Protein AF-A0A178EKE3-F1 (afdb_monomer_lite)

Foldseek 3Di:
DDDDDPPPAAKEKDKDFQPDAKDKDKDFFDQFWKKKWKAFNTMIIIIIGDPCQQQLHPPDLDADLPRQSNCQRPQCQQLVNDAPPDRDQRPRDGDHHHDDHHDPLVRAFAPRRLIAMEMEGAADPPDDAKDFLHRHSNVSNVVSSLVSSVCSNVVVVGHDPDSVSHYGGYIHFHHQPDDPDDPPGDPRPCPVVGRVPPGQMKMKIWHCCVPVPRNTKIWIDGPPDIDIDD

pLDDT: mean 82.05, std 14.6, range [21.86, 95.75]

Secondary structure (DSSP, 8-state):
-----------EEEEEESSSS-EEEE----SS-EEEEEE-SSEEEEEEE-HHHHHTSSS-----TT-HHHIIIIIHHHTTPPPPSSPPP-SSS---PPBSPPP-GGGT-STT---EEEEEEEBPTT--S-EET--BTTHHHHHHHHHHHHHHHHHTT-----HHHHBPPPEEE---------TTSPP-TTGGGTTT-SSS-EEEEEETTTTSSS--EEEEEETTEEEEE-

Structure (mmCIF, N/CA/C/O backbone):
data_AF-A0A178EKE3-F1
#
_entry.id   AF-A0A178EKE3-F1
#
loop_
_atom_site.group_PDB
_atom_site.id
_atom_site.type_symbol
_atom_site.label_atom_id
_atom_site.label_alt_id
_atom_site.label_comp_id
_atom_site.label_asym_id
_atom_site.label_entity_id
_atom_site.label_seq_id
_atom_site.pdbx_PDB_ins_code
_atom_site.Cartn_x
_atom_site.Cartn_y
_atom_site.Cartn_z
_atom_site.occupancy
_atom_site.B_iso_or_equiv
_atom_site.auth_seq_id
_atom_site.auth_comp_id
_atom_site.auth_asym_id
_atom_site.auth_atom_id
_atom_site.pdbx_PDB_model_num
ATOM 1 N N . MET A 1 1 ? 4.876 -34.421 0.203 1.00 25.80 1 MET A N 1
ATOM 2 C CA . MET A 1 1 ? 5.895 -33.916 -0.740 1.00 25.80 1 MET A CA 1
ATOM 3 C C . MET A 1 1 ? 5.211 -32.921 -1.658 1.00 25.80 1 MET A C 1
ATOM 5 O O . MET A 1 1 ? 4.394 -33.346 -2.462 1.00 25.80 1 MET A O 1
ATOM 9 N N . MET A 1 2 ? 5.443 -31.619 -1.482 1.00 21.86 2 MET A N 1
ATOM 10 C CA . MET A 1 2 ? 4.950 -30.603 -2.417 1.00 21.86 2 MET A CA 1
ATOM 11 C C . MET A 1 2 ? 6.107 -30.193 -3.321 1.00 21.86 2 MET A C 1
ATOM 13 O O . MET A 1 2 ? 7.055 -29.550 -2.886 1.00 21.86 2 MET A O 1
ATOM 17 N N . THR A 1 3 ? 6.038 -30.650 -4.564 1.00 22.33 3 THR A N 1
ATOM 18 C CA . THR A 1 3 ? 6.897 -30.236 -5.671 1.00 22.33 3 THR A CA 1
ATOM 19 C C . THR A 1 3 ? 6.549 -28.808 -6.086 1.00 22.33 3 THR A C 1
ATOM 21 O O . THR A 1 3 ? 5.374 -28.449 -6.156 1.00 22.33 3 THR A O 1
ATOM 24 N N . GLY A 1 4 ? 7.577 -28.000 -6.341 1.00 31.41 4 GLY A N 1
ATOM 25 C CA . GLY A 1 4 ? 7.464 -26.566 -6.571 1.00 31.41 4 GLY A CA 1
ATOM 26 C C . GLY A 1 4 ? 6.592 -26.145 -7.755 1.00 31.41 4 GLY A C 1
ATOM 27 O O . GLY A 1 4 ? 6.484 -26.808 -8.783 1.00 31.41 4 GLY A O 1
ATOM 28 N N . THR A 1 5 ? 6.025 -24.956 -7.607 1.00 23.75 5 THR A N 1
ATOM 29 C CA . THR A 1 5 ? 5.722 -24.031 -8.698 1.00 23.75 5 THR A CA 1
ATOM 30 C C . THR A 1 5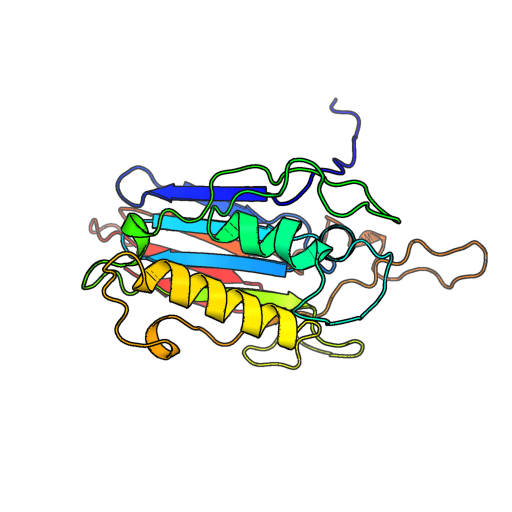 ? 5.955 -22.641 -8.123 1.00 23.75 5 THR A C 1
ATOM 32 O O . THR A 1 5 ? 5.223 -22.210 -7.234 1.00 23.75 5 THR A O 1
ATOM 35 N N . GLN A 1 6 ? 6.999 -21.944 -8.584 1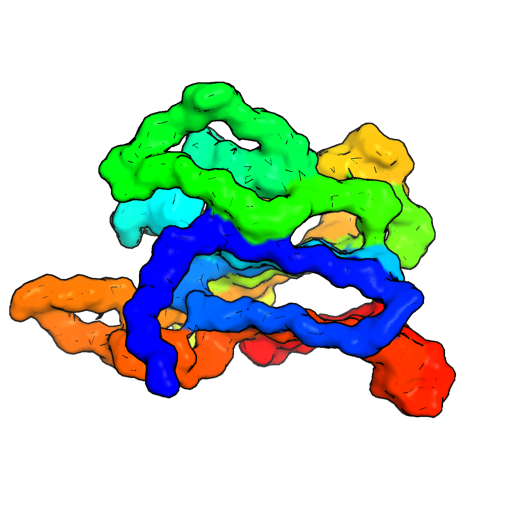.00 32.75 6 GLN A N 1
ATOM 36 C CA . GLN A 1 6 ? 7.097 -20.497 -8.404 1.00 32.75 6 GLN A CA 1
ATOM 37 C C . GLN A 1 6 ? 5.845 -19.895 -9.046 1.00 32.75 6 GLN A C 1
ATOM 39 O O . GLN A 1 6 ? 5.703 -19.843 -10.268 1.00 32.75 6 GLN A O 1
ATOM 44 N N . SER A 1 7 ? 4.866 -19.551 -8.217 1.00 32.84 7 SER A N 1
ATOM 45 C CA . SER A 1 7 ? 3.594 -19.014 -8.667 1.00 32.84 7 SER A CA 1
ATOM 46 C C . SER A 1 7 ? 3.817 -17.591 -9.180 1.00 32.84 7 SER A C 1
ATOM 48 O O . SER A 1 7 ? 3.726 -1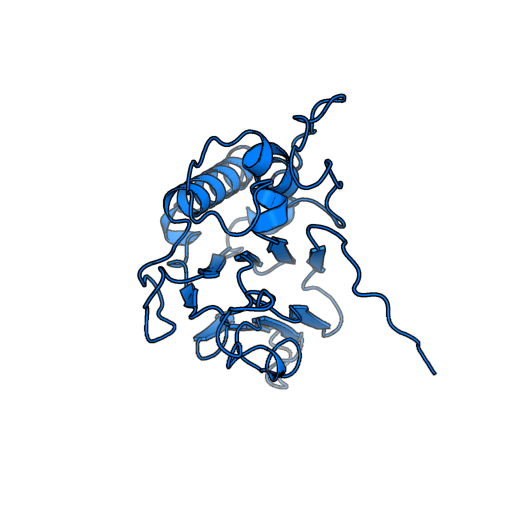6.628 -8.425 1.00 32.84 7 SER A O 1
ATOM 50 N N . MET A 1 8 ? 4.078 -17.464 -10.483 1.00 38.34 8 MET A N 1
ATOM 51 C CA . MET A 1 8 ? 3.889 -16.238 -11.263 1.00 38.34 8 MET A CA 1
ATOM 52 C C . MET A 1 8 ? 2.431 -15.754 -11.143 1.00 38.34 8 MET A C 1
ATOM 54 O O . MET A 1 8 ? 1.641 -16.001 -12.052 1.00 38.34 8 MET A O 1
ATOM 58 N N . LYS A 1 9 ? 1.999 -15.137 -10.033 1.00 40.25 9 LYS A N 1
ATOM 59 C CA . LYS A 1 9 ? 0.586 -14.733 -9.874 1.00 40.25 9 LYS A CA 1
ATOM 60 C C . LYS A 1 9 ? 0.398 -13.435 -9.089 1.00 40.25 9 LYS A C 1
ATOM 62 O O . LYS A 1 9 ? -0.057 -13.445 -7.955 1.00 40.25 9 LYS A O 1
ATOM 67 N N . GLY A 1 10 ? 0.643 -12.328 -9.787 1.00 46.97 10 GLY A N 1
ATOM 68 C CA . GLY A 1 10 ? -0.113 -11.085 -9.627 1.00 46.97 10 GLY A CA 1
ATOM 69 C C . GLY A 1 10 ? 0.024 -10.325 -8.306 1.00 46.97 10 GLY A C 1
ATOM 70 O O . GLY A 1 10 ? 0.854 -10.607 -7.451 1.00 46.97 10 GLY A O 1
ATOM 71 N N . LEU A 1 11 ? -0.813 -9.296 -8.205 1.00 49.69 11 LEU A N 1
ATOM 72 C CA . LEU A 1 11 ? -1.036 -8.497 -7.011 1.00 49.69 11 LEU A CA 1
ATOM 73 C C . LEU A 1 11 ? -1.862 -9.321 -6.017 1.00 49.69 11 LEU A C 1
ATOM 75 O O . LEU A 1 11 ? -2.980 -9.711 -6.351 1.00 49.69 11 LEU A O 1
ATOM 79 N N . SER A 1 12 ? -1.310 -9.593 -4.834 1.00 54.09 12 SER A N 1
ATOM 80 C CA . SER A 1 12 ? -2.040 -10.246 -3.741 1.00 54.09 12 SER A CA 1
ATOM 81 C C . SER A 1 12 ? -2.574 -9.194 -2.788 1.00 54.09 12 SER A C 1
ATOM 83 O O . SER A 1 12 ? -1.806 -8.357 -2.303 1.00 54.09 12 SER A O 1
ATOM 85 N N . VAL A 1 13 ? -3.873 -9.265 -2.510 1.00 55.94 13 VAL A N 1
ATOM 86 C CA . VAL A 1 13 ? -4.560 -8.337 -1.622 1.00 55.94 13 VAL A CA 1
ATOM 87 C C . VAL A 1 13 ? -5.295 -9.071 -0.514 1.00 55.94 13 VAL A C 1
ATOM 89 O O . VAL A 1 13 ? -6.129 -9.940 -0.773 1.00 55.94 13 VAL A O 1
ATOM 92 N N . SER A 1 14 ? -5.027 -8.665 0.722 1.00 57.47 14 SER A N 1
ATOM 93 C CA . SER A 1 14 ? -5.674 -9.199 1.917 1.00 57.47 14 SER A CA 1
ATOM 94 C C . SER A 1 14 ? -6.470 -8.103 2.611 1.00 57.47 14 SER A C 1
ATOM 96 O O . SER A 1 14 ? -5.998 -6.977 2.764 1.00 57.47 14 SER A O 1
ATOM 98 N N . LYS A 1 15 ? -7.680 -8.442 3.060 1.00 56.06 15 LYS A N 1
ATOM 99 C CA . LYS A 1 15 ? -8.543 -7.559 3.844 1.00 56.06 15 LYS A CA 1
ATOM 100 C C . LYS A 1 15 ? -8.953 -8.268 5.127 1.00 56.06 15 LYS A C 1
ATOM 102 O O . LYS A 1 15 ? -9.480 -9.374 5.059 1.00 56.06 15 LYS A O 1
ATOM 107 N N . GLY A 1 16 ? -8.755 -7.614 6.265 1.00 61.12 16 GLY A N 1
ATOM 108 C CA . GLY A 1 16 ? -9.249 -8.070 7.564 1.00 61.12 16 GLY A CA 1
ATOM 109 C C . GLY A 1 16 ? -10.158 -7.012 8.174 1.00 61.12 16 GLY A C 1
ATOM 110 O O . GLY A 1 16 ? -9.806 -5.833 8.160 1.00 61.12 16 GLY A O 1
ATOM 111 N N . GLN A 1 17 ? -11.328 -7.408 8.676 1.00 70.00 17 GLN A N 1
ATOM 112 C CA . GLN A 1 17 ? -12.128 -6.552 9.555 1.00 70.00 17 GLN A CA 1
ATOM 113 C C . GLN A 1 17 ? -11.680 -6.772 11.001 1.00 70.00 17 GLN A C 1
ATOM 115 O O . GLN A 1 17 ? -11.431 -7.901 11.413 1.00 70.00 17 GLN A O 1
ATOM 120 N N . MET A 1 18 ? -11.550 -5.684 11.755 1.00 76.38 18 MET A N 1
ATOM 121 C CA . MET A 1 18 ? -11.022 -5.674 13.122 1.00 76.38 18 MET A CA 1
ATOM 122 C C . MET A 1 18 ? -12.157 -5.722 14.152 1.00 76.38 18 MET A C 1
ATOM 124 O O . MET A 1 18 ? -12.347 -4.808 14.946 1.00 76.38 18 MET A O 1
ATOM 128 N N . ASN A 1 19 ? -12.988 -6.759 14.083 1.00 71.12 19 ASN A N 1
ATOM 129 C CA . ASN A 1 19 ? -14.146 -6.940 14.968 1.00 71.12 19 ASN A CA 1
ATOM 130 C C . ASN A 1 19 ? -14.382 -8.411 15.355 1.00 71.12 19 ASN A C 1
ATOM 132 O O . ASN A 1 19 ? -15.491 -8.775 15.740 1.00 71.12 19 ASN A O 1
ATOM 136 N N . GLY A 1 20 ? -13.349 -9.247 15.241 1.00 74.69 20 GLY A N 1
ATOM 137 C CA . GLY A 1 20 ? -13.402 -10.677 15.530 1.00 74.69 20 GLY A CA 1
ATOM 138 C C . GLY A 1 20 ? -12.058 -11.213 16.017 1.00 74.69 20 GLY A C 1
ATOM 139 O O . GLY A 1 20 ? -11.290 -10.483 16.650 1.00 74.69 20 GLY A O 1
ATOM 140 N N . ASP A 1 21 ? -11.795 -12.480 15.708 1.00 86.44 21 ASP A N 1
ATOM 141 C CA . ASP A 1 21 ? -10.619 -13.217 16.170 1.00 86.44 21 ASP A CA 1
ATOM 142 C C . ASP A 1 21 ? -9.293 -12.561 15.766 1.00 86.44 21 ASP A C 1
ATOM 144 O O . ASP A 1 21 ? -9.190 -11.843 14.765 1.00 86.44 21 ASP A O 1
ATOM 148 N N . ALA A 1 22 ? -8.255 -12.840 16.556 1.00 89.50 22 ALA A N 1
ATOM 149 C CA . ALA A 1 22 ? -6.894 -12.450 16.225 1.00 89.50 22 ALA A CA 1
ATOM 150 C C . ALA A 1 22 ? -6.480 -13.034 14.867 1.00 89.50 22 ALA A C 1
ATOM 152 O O . ALA A 1 22 ? -6.768 -14.191 14.555 1.00 89.50 22 ALA A O 1
ATOM 153 N N . PHE A 1 23 ? -5.759 -12.248 14.071 1.00 90.25 23 PHE A N 1
ATOM 154 C CA . PHE A 1 23 ? -5.221 -12.714 12.797 1.00 90.25 23 PHE A CA 1
ATOM 155 C C . PHE A 1 23 ? -3.891 -12.042 12.470 1.00 90.25 23 PHE A C 1
ATOM 157 O O . PHE A 1 23 ? -3.555 -10.970 12.977 1.00 90.25 23 PHE A O 1
ATOM 164 N N . GLN A 1 24 ? -3.142 -12.678 11.576 1.00 90.19 24 GLN A N 1
ATOM 165 C CA . GLN A 1 24 ? -1.886 -12.163 11.052 1.00 90.19 24 GLN A CA 1
ATOM 166 C C . GLN A 1 24 ? -1.889 -12.244 9.529 1.00 90.19 24 GLN A C 1
ATOM 168 O O . GLN A 1 24 ? -2.398 -13.199 8.943 1.00 90.19 24 GLN A O 1
ATOM 173 N N . ILE A 1 25 ? -1.320 -11.228 8.889 1.00 88.19 25 ILE A N 1
ATOM 174 C CA . ILE A 1 25 ? -1.109 -11.182 7.445 1.00 88.19 25 ILE A CA 1
ATOM 175 C C . ILE A 1 25 ? 0.351 -10.826 7.222 1.00 88.19 25 ILE A C 1
ATOM 177 O O . ILE A 1 25 ? 0.822 -9.803 7.709 1.00 88.19 25 ILE A O 1
ATOM 181 N N . MET A 1 26 ? 1.058 -11.652 6.463 1.00 85.38 26 MET A N 1
ATOM 182 C CA . MET A 1 26 ? 2.471 -11.456 6.179 1.00 85.38 26 MET A CA 1
ATOM 183 C C . MET A 1 26 ? 2.719 -11.471 4.677 1.00 85.38 26 MET A C 1
ATOM 185 O O . MET A 1 26 ? 2.104 -12.243 3.941 1.00 85.38 26 MET A O 1
ATOM 189 N N . THR A 1 27 ? 3.637 -10.629 4.221 1.00 82.94 27 THR A N 1
ATOM 190 C CA . THR A 1 27 ? 4.164 -10.699 2.857 1.00 82.94 27 THR A CA 1
ATOM 191 C C . THR A 1 27 ? 5.387 -11.607 2.834 1.00 82.94 27 THR A C 1
ATOM 193 O O . THR A 1 27 ? 6.347 -11.343 3.556 1.00 82.94 27 THR A O 1
ATOM 196 N N . GLY A 1 28 ? 5.381 -12.639 1.991 1.00 72.56 28 GLY A N 1
ATOM 197 C CA . GLY A 1 28 ? 6.585 -13.416 1.697 1.00 72.56 28 GLY A CA 1
ATOM 198 C C . GLY A 1 28 ? 7.415 -12.765 0.589 1.00 72.56 28 GLY A C 1
ATOM 199 O O . GLY A 1 28 ? 6.840 -12.277 -0.385 1.00 72.56 28 GLY A O 1
ATOM 200 N N . GLY A 1 29 ? 8.742 -12.784 0.740 1.00 71.56 29 GLY A N 1
ATOM 201 C CA . GLY A 1 29 ? 9.712 -12.555 -0.335 1.00 71.56 29 GLY A CA 1
ATOM 202 C C . GLY A 1 29 ? 9.571 -11.231 -1.096 1.00 71.56 29 GLY A C 1
ATOM 203 O O . GLY A 1 29 ? 9.176 -11.229 -2.266 1.00 71.56 29 GLY A O 1
ATOM 204 N N . ILE A 1 30 ? 9.908 -10.101 -0.465 1.00 79.12 30 ILE A N 1
ATOM 205 C CA . ILE A 1 30 ? 9.967 -8.801 -1.148 1.00 79.12 30 ILE A CA 1
ATOM 206 C C . ILE A 1 30 ? 11.390 -8.586 -1.687 1.00 79.12 30 ILE A C 1
ATOM 208 O O . ILE A 1 30 ? 12.307 -8.201 -0.967 1.00 79.12 30 ILE A O 1
ATOM 212 N N . HIS A 1 31 ? 11.563 -8.777 -2.994 1.00 78.75 31 HIS A N 1
ATOM 213 C CA . HIS A 1 31 ? 12.871 -8.693 -3.662 1.00 78.75 31 HIS A CA 1
ATOM 214 C C . HIS A 1 31 ? 12.974 -7.498 -4.625 1.00 78.75 31 HIS A C 1
ATOM 216 O O . HIS A 1 31 ? 13.743 -7.515 -5.570 1.00 78.75 31 HIS A O 1
ATOM 222 N N . GLY A 1 32 ? 12.165 -6.455 -4.449 1.00 81.00 32 GLY A N 1
ATOM 223 C CA . GLY A 1 32 ? 11.976 -5.404 -5.463 1.00 81.00 32 GLY A CA 1
ATOM 224 C C . GLY A 1 32 ? 10.512 -5.024 -5.680 1.00 81.00 32 GLY A C 1
ATOM 225 O O . GLY A 1 32 ? 10.198 -4.258 -6.582 1.00 81.00 32 GLY A O 1
ATOM 226 N N . CYS A 1 33 ? 9.609 -5.586 -4.881 1.00 86.69 33 CYS A N 1
ATOM 227 C CA . CYS A 1 33 ? 8.186 -5.298 -4.902 1.00 86.69 33 CYS A CA 1
ATOM 228 C C . CYS A 1 33 ? 7.830 -4.077 -4.040 1.00 86.69 33 CYS A C 1
ATOM 230 O O . CYS A 1 33 ? 8.534 -3.746 -3.085 1.00 86.69 33 CYS A O 1
ATOM 232 N N . THR A 1 34 ? 6.687 -3.459 -4.306 1.00 90.00 34 THR A N 1
ATOM 233 C CA . THR A 1 34 ? 6.098 -2.452 -3.420 1.00 90.00 34 THR A CA 1
ATOM 234 C C . THR A 1 34 ? 4.981 -3.080 -2.600 1.00 90.00 34 THR A C 1
ATOM 236 O O . THR A 1 34 ? 4.114 -3.768 -3.131 1.00 90.00 34 THR A O 1
ATOM 239 N N . VAL A 1 35 ? 4.967 -2.828 -1.297 1.00 92.44 35 VAL A N 1
ATOM 240 C CA . VAL A 1 35 ? 3.906 -3.246 -0.383 1.00 92.44 35 VAL A CA 1
ATOM 241 C C . VAL A 1 35 ? 3.182 -2.027 0.159 1.00 92.44 35 VAL A C 1
ATOM 243 O O . VAL A 1 35 ? 3.795 -1.016 0.495 1.00 92.44 35 VAL A O 1
ATOM 246 N N . VAL A 1 36 ? 1.861 -2.120 0.242 1.00 94.06 36 VAL A N 1
ATOM 247 C CA . VAL A 1 36 ? 1.000 -1.048 0.735 1.00 94.06 36 VAL A CA 1
ATOM 248 C C . VAL A 1 36 ? 0.076 -1.595 1.805 1.00 94.06 36 VAL A C 1
ATOM 250 O O . VAL A 1 36 ? -0.584 -2.608 1.591 1.00 94.06 36 VAL A O 1
ATOM 253 N N . TRP A 1 37 ? 0.001 -0.892 2.930 1.00 94.62 37 TRP A N 1
ATOM 254 C CA . TRP A 1 37 ? -0.935 -1.167 4.011 1.00 94.62 37 TRP A CA 1
ATOM 255 C C . TRP A 1 37 ? -1.795 0.063 4.269 1.00 94.62 37 TRP A C 1
ATOM 257 O O . TRP A 1 37 ? -1.286 1.125 4.620 1.00 94.62 37 TRP A O 1
ATOM 267 N N . LEU A 1 38 ? -3.107 -0.082 4.120 1.00 95.12 38 LEU A N 1
ATOM 268 C CA . LEU A 1 38 ? -4.094 0.888 4.570 1.00 95.12 38 LEU A CA 1
ATOM 269 C C . LEU A 1 38 ? -4.759 0.332 5.826 1.00 95.12 38 LEU A C 1
ATOM 271 O O . LEU A 1 38 ? -5.427 -0.702 5.779 1.00 95.12 38 LEU A O 1
ATOM 275 N N . VAL A 1 39 ? -4.564 1.012 6.946 1.00 94.56 39 VAL A N 1
ATOM 276 C CA . VAL A 1 39 ? -5.012 0.551 8.260 1.00 94.56 39 VAL A CA 1
ATOM 277 C C . VAL A 1 39 ? -5.928 1.604 8.861 1.00 94.56 39 VAL A C 1
ATOM 279 O O . VAL A 1 39 ? -5.601 2.785 8.833 1.00 94.56 39 VAL A O 1
ATOM 282 N N . SER A 1 40 ? -7.065 1.184 9.401 1.00 93.31 40 SER A N 1
ATOM 283 C CA . SER A 1 40 ? -7.959 1.987 10.240 1.00 93.31 40 SER A CA 1
ATOM 284 C C . SER A 1 40 ? -8.299 1.204 11.507 1.00 93.31 40 SER A C 1
ATOM 286 O O . SER A 1 40 ? -7.972 0.024 11.608 1.00 93.31 40 SER A O 1
ATOM 288 N N . ARG A 1 41 ? -9.057 1.814 12.421 1.00 90.38 41 ARG A N 1
ATOM 289 C CA . ARG A 1 41 ? -9.651 1.108 13.572 1.00 90.38 41 ARG A CA 1
ATOM 290 C C . ARG A 1 41 ? -10.608 -0.033 13.207 1.00 90.38 41 ARG A C 1
ATOM 292 O O . ARG A 1 41 ? -10.958 -0.830 14.067 1.00 90.38 41 ARG A O 1
ATOM 299 N N . ARG A 1 42 ? -11.115 -0.082 11.971 1.00 89.69 42 ARG A N 1
ATOM 300 C CA . ARG A 1 42 ? -12.171 -1.031 11.569 1.00 89.69 42 ARG A CA 1
ATOM 301 C C . ARG A 1 42 ? -11.680 -2.105 10.618 1.00 89.69 42 ARG A C 1
ATOM 303 O O . ARG A 1 42 ? -12.298 -3.167 10.522 1.00 89.69 42 ARG A O 1
ATOM 310 N N . ALA A 1 43 ? -10.616 -1.832 9.873 1.00 92.44 43 ALA A N 1
ATOM 311 C CA . ALA A 1 43 ? -10.127 -2.745 8.858 1.00 92.44 43 ALA A CA 1
ATOM 312 C C . ALA A 1 43 ? -8.668 -2.489 8.485 1.00 92.44 43 ALA A C 1
ATOM 314 O O . ALA A 1 43 ? -8.163 -1.371 8.576 1.00 92.44 43 ALA A O 1
ATOM 315 N N . VAL A 1 44 ? -8.034 -3.530 7.955 1.00 93.69 44 VAL A N 1
ATOM 316 C CA . VAL A 1 44 ? -6.752 -3.471 7.250 1.00 93.69 44 VAL A CA 1
ATOM 317 C C . VAL A 1 44 ? -6.943 -3.917 5.807 1.00 93.69 44 VAL A C 1
ATOM 319 O O . VAL A 1 44 ? -7.703 -4.846 5.533 1.00 93.69 44 VAL A O 1
ATOM 322 N N . TRP A 1 45 ? -6.281 -3.232 4.884 1.00 94.00 45 TRP A N 1
ATOM 323 C CA . TRP A 1 45 ? -6.105 -3.640 3.496 1.00 94.00 45 TRP A CA 1
ATOM 324 C C . TRP A 1 45 ? -4.607 -3.669 3.206 1.00 94.00 45 TRP A C 1
ATOM 326 O O . TRP A 1 45 ? -3.924 -2.668 3.407 1.00 94.00 45 TRP A O 1
ATOM 336 N N . GLY A 1 46 ? -4.097 -4.821 2.792 1.00 92.62 46 GLY A N 1
ATOM 337 C CA . GLY A 1 46 ? -2.695 -5.029 2.447 1.00 92.62 46 GLY A CA 1
ATOM 338 C C . GLY A 1 46 ? -2.566 -5.450 0.996 1.00 92.62 46 GLY A C 1
ATOM 339 O O . GLY A 1 46 ? -3.339 -6.292 0.548 1.00 92.62 46 GLY A O 1
ATOM 340 N N . ALA A 1 47 ? -1.595 -4.897 0.280 1.00 91.06 47 ALA A N 1
ATOM 341 C CA . ALA A 1 47 ? -1.333 -5.191 -1.121 1.00 91.06 47 ALA A CA 1
ATOM 342 C C . ALA A 1 47 ? 0.162 -5.372 -1.382 1.00 91.06 47 ALA A C 1
ATOM 344 O O . ALA A 1 47 ? 0.971 -4.577 -0.911 1.00 91.06 47 ALA A O 1
ATOM 345 N N . HIS A 1 48 ? 0.516 -6.391 -2.165 1.00 89.88 48 HIS A N 1
ATOM 346 C CA . HIS A 1 48 ? 1.887 -6.681 -2.584 1.00 89.88 48 HIS A CA 1
ATOM 347 C C . HIS A 1 48 ? 1.996 -6.595 -4.116 1.00 89.88 48 HIS A C 1
ATOM 349 O O . HIS A 1 48 ? 1.477 -7.451 -4.833 1.00 89.88 48 HIS A O 1
ATOM 355 N N . PHE A 1 49 ? 2.650 -5.546 -4.617 1.00 87.62 49 PHE A N 1
ATOM 356 C CA . PHE A 1 49 ? 2.817 -5.226 -6.034 1.00 87.62 49 PHE A CA 1
ATOM 357 C C . PHE A 1 49 ? 4.187 -5.658 -6.547 1.00 87.62 49 PHE A C 1
ATOM 359 O O . PHE A 1 49 ? 5.217 -5.125 -6.139 1.00 87.62 49 PHE A O 1
ATOM 366 N N . TRP A 1 50 ? 4.206 -6.589 -7.497 1.00 85.69 50 TRP A N 1
ATOM 367 C CA . TRP A 1 50 ? 5.439 -6.944 -8.188 1.00 85.69 50 TRP A CA 1
ATOM 368 C C . TRP A 1 50 ? 5.754 -5.912 -9.272 1.00 85.69 50 TRP A C 1
ATOM 370 O O . TRP A 1 50 ? 4.962 -5.728 -10.197 1.00 85.69 50 TRP A O 1
ATOM 380 N N . GLU A 1 51 ? 6.892 -5.232 -9.174 1.00 84.81 51 GLU A N 1
ATOM 381 C CA . GLU A 1 51 ? 7.195 -4.064 -10.011 1.00 84.81 51 GLU A CA 1
ATOM 382 C C . GLU A 1 51 ? 7.455 -4.423 -11.478 1.00 84.81 51 GLU A C 1
ATOM 384 O O . GLU A 1 51 ? 6.926 -3.770 -12.375 1.00 84.81 51 GLU A O 1
ATOM 389 N N . THR A 1 52 ? 8.157 -5.519 -11.769 1.00 81.12 52 THR A N 1
ATOM 390 C CA . THR A 1 52 ? 8.395 -5.942 -13.165 1.00 81.12 52 THR A CA 1
ATOM 391 C C . THR A 1 52 ? 7.088 -6.273 -13.891 1.00 81.12 52 THR A C 1
ATOM 393 O O . THR A 1 52 ? 6.895 -5.904 -15.054 1.00 81.12 52 THR A O 1
ATOM 396 N N . TYR A 1 53 ? 6.139 -6.897 -13.185 1.00 83.81 53 TYR A N 1
ATOM 397 C CA . TYR A 1 53 ? 4.779 -7.101 -13.667 1.00 83.81 53 TYR A CA 1
ATOM 398 C C . TYR A 1 53 ? 4.025 -5.774 -13.781 1.00 83.81 53 TYR A C 1
ATOM 400 O O . TYR A 1 53 ? 3.466 -5.474 -14.833 1.00 83.81 53 TYR A O 1
ATOM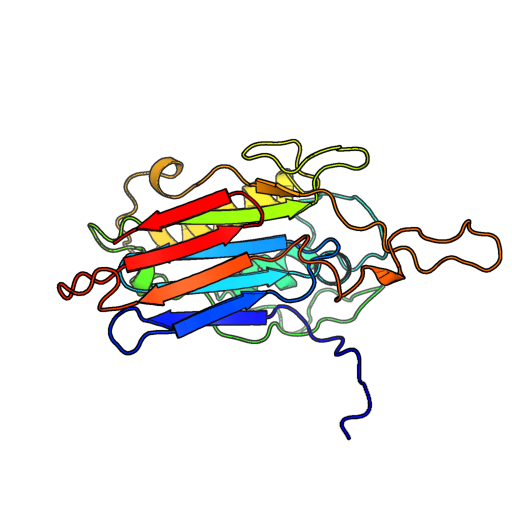 408 N N . SER A 1 54 ? 4.003 -4.961 -12.731 1.00 85.94 54 SER A N 1
ATOM 409 C CA . SER A 1 54 ? 3.199 -3.734 -12.678 1.00 85.94 54 SER A CA 1
ATOM 410 C C . SER A 1 54 ? 3.625 -2.717 -13.741 1.00 85.94 54 SER A C 1
ATOM 412 O O . SER A 1 54 ? 2.780 -2.028 -14.314 1.00 85.94 54 SER A O 1
ATOM 414 N N . ASN A 1 55 ? 4.910 -2.716 -14.093 1.00 83.44 55 ASN A N 1
ATOM 415 C CA . ASN A 1 55 ? 5.502 -1.831 -15.095 1.00 83.44 55 ASN A CA 1
ATOM 416 C C . ASN A 1 55 ? 5.612 -2.472 -16.478 1.00 83.44 55 ASN A C 1
ATOM 418 O O . ASN A 1 55 ? 5.847 -1.768 -17.460 1.00 83.44 55 ASN A O 1
ATOM 422 N N . ASN A 1 56 ? 5.393 -3.788 -16.569 1.00 84.00 56 ASN A N 1
ATOM 423 C CA . ASN A 1 56 ? 5.524 -4.574 -17.791 1.00 84.00 56 ASN A CA 1
ATOM 424 C C . ASN A 1 56 ? 6.915 -4.416 -18.445 1.00 84.00 56 ASN A C 1
ATOM 426 O O . ASN A 1 56 ? 7.042 -4.252 -19.661 1.00 84.00 56 ASN A O 1
ATOM 430 N N . LYS A 1 57 ? 7.966 -4.442 -17.619 1.00 79.25 57 LYS A N 1
ATOM 431 C CA . LYS A 1 57 ? 9.363 -4.327 -18.051 1.00 79.25 57 LYS A CA 1
ATOM 432 C C . LYS A 1 57 ? 10.268 -5.212 -17.186 1.00 79.25 57 LYS A C 1
ATOM 434 O O . LYS A 1 57 ? 10.088 -5.225 -15.967 1.00 79.25 57 LYS A O 1
ATOM 439 N N . PRO A 1 58 ? 11.247 -5.918 -17.776 1.00 69.75 58 PRO A N 1
ATOM 440 C CA . PRO A 1 58 ? 12.283 -6.589 -17.004 1.00 69.75 58 PRO A CA 1
ATOM 441 C C . PRO A 1 58 ? 13.293 -5.555 -16.497 1.00 69.75 58 PRO A C 1
ATOM 443 O O . PRO A 1 58 ? 13.871 -4.838 -17.305 1.00 69.75 58 PRO A O 1
ATOM 446 N N . ASN A 1 59 ? 13.515 -5.483 -15.183 1.00 62.03 59 ASN A N 1
ATOM 447 C CA . ASN A 1 59 ? 14.653 -4.786 -14.561 1.00 62.03 59 ASN A CA 1
ATOM 448 C C . ASN A 1 59 ? 14.890 -3.326 -15.011 1.00 62.03 59 ASN A C 1
ATOM 450 O O . ASN A 1 59 ? 16.027 -2.860 -14.990 1.00 62.03 59 ASN A O 1
ATOM 454 N N . VAL A 1 60 ? 13.844 -2.599 -15.431 1.00 62.44 60 VAL A N 1
ATOM 455 C CA . VAL A 1 60 ? 13.963 -1.175 -15.775 1.00 62.44 60 VAL A CA 1
ATOM 456 C C . VAL A 1 60 ? 13.456 -0.328 -14.618 1.00 62.44 60 VAL A C 1
ATOM 458 O O . VAL A 1 60 ? 12.265 -0.321 -14.307 1.00 62.44 60 VAL A O 1
ATOM 461 N N . ASP A 1 61 ? 14.390 0.421 -14.053 1.00 64.94 61 ASP A N 1
ATOM 462 C CA . ASP A 1 61 ? 14.246 1.447 -13.022 1.00 64.94 61 ASP A CA 1
ATOM 463 C C . ASP A 1 61 ? 13.635 2.742 -13.631 1.00 64.94 61 ASP A C 1
ATOM 465 O O . ASP A 1 61 ? 14.179 3.841 -13.545 1.00 64.94 61 ASP A O 1
ATOM 469 N N . ASP A 1 62 ? 12.514 2.612 -14.362 1.00 69.31 62 ASP A N 1
ATOM 470 C CA . ASP A 1 62 ? 11.722 3.763 -14.813 1.00 69.31 62 ASP A CA 1
ATOM 471 C C . ASP A 1 62 ? 10.594 4.068 -13.825 1.00 69.31 62 ASP A C 1
ATOM 473 O O . ASP A 1 62 ? 9.967 3.162 -13.285 1.00 69.31 62 ASP A O 1
ATOM 477 N N . ASP A 1 63 ? 10.302 5.352 -13.600 1.00 76.38 63 ASP A N 1
ATOM 478 C CA . ASP A 1 63 ? 9.240 5.802 -12.686 1.00 76.38 63 ASP A CA 1
ATOM 479 C C . ASP A 1 63 ? 8.200 6.746 -13.348 1.00 76.38 63 ASP A C 1
ATOM 481 O O . ASP A 1 63 ? 7.855 7.805 -12.809 1.00 76.38 63 ASP A O 1
ATOM 485 N N . PRO A 1 64 ? 7.667 6.445 -14.555 1.00 84.88 64 PRO A N 1
ATOM 486 C CA . PRO A 1 64 ? 6.505 7.161 -15.066 1.00 84.88 64 PRO A CA 1
ATOM 487 C C . PRO A 1 64 ? 5.259 6.819 -14.237 1.00 84.88 64 PRO A C 1
ATOM 489 O O . PRO A 1 64 ? 4.708 5.717 -14.326 1.00 84.88 64 PRO A O 1
ATOM 492 N N . ALA A 1 65 ? 4.765 7.804 -13.483 1.00 83.69 65 ALA A N 1
ATOM 493 C CA . ALA A 1 65 ? 3.514 7.710 -12.722 1.00 83.69 65 ALA A CA 1
ATOM 494 C C . ALA A 1 65 ? 2.275 7.458 -13.603 1.00 83.69 65 ALA A C 1
ATOM 496 O O . ALA A 1 65 ? 1.289 6.886 -13.147 1.00 83.69 65 ALA A O 1
ATOM 497 N N . ASN A 1 66 ? 2.326 7.871 -14.871 1.00 84.56 66 ASN A N 1
ATOM 498 C CA . ASN A 1 66 ? 1.228 7.775 -15.833 1.00 84.56 66 ASN A CA 1
ATOM 499 C C . ASN A 1 66 ? 1.338 6.566 -16.780 1.00 84.56 66 ASN A C 1
ATOM 501 O O . ASN A 1 66 ? 0.635 6.527 -17.791 1.00 84.56 66 ASN A O 1
ATOM 505 N N . SER A 1 67 ? 2.202 5.587 -16.483 1.00 90.06 67 SER A N 1
ATOM 506 C CA . SER A 1 67 ? 2.279 4.355 -17.274 1.00 90.06 67 SER A CA 1
ATOM 507 C C . SER A 1 67 ? 0.910 3.657 -17.301 1.00 90.06 67 SER A C 1
ATOM 509 O O . SER A 1 67 ? 0.374 3.333 -16.238 1.00 90.06 67 SER A O 1
ATOM 511 N N . PRO A 1 68 ? 0.330 3.373 -18.482 1.00 90.81 68 PRO A N 1
ATOM 512 C CA . PRO A 1 68 ? -0.968 2.706 -18.567 1.00 90.81 68 PRO A CA 1
ATOM 513 C C . PRO A 1 68 ? -0.946 1.303 -17.943 1.00 90.81 68 PRO A C 1
ATOM 515 O O . PRO A 1 68 ? -1.968 0.863 -17.418 1.00 90.81 68 PRO A O 1
ATOM 518 N N . TYR A 1 69 ? 0.207 0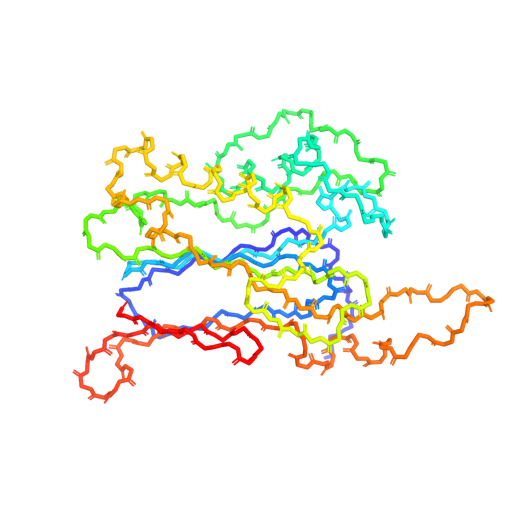.623 -17.946 1.00 90.38 69 TYR A N 1
ATOM 519 C CA . TYR A 1 69 ? 0.387 -0.661 -17.262 1.00 90.38 69 TYR A CA 1
ATOM 520 C C . TYR A 1 69 ? 0.233 -0.502 -15.750 1.00 90.38 69 TYR A C 1
ATOM 522 O O . TYR A 1 69 ? -0.615 -1.164 -15.153 1.00 90.38 69 TYR A O 1
ATOM 530 N N . TRP A 1 70 ? 0.984 0.434 -15.164 1.00 90.38 70 TRP A N 1
ATOM 531 C CA . TRP A 1 70 ? 0.958 0.718 -13.731 1.00 90.38 70 TRP A CA 1
ATOM 532 C C . TRP A 1 70 ? -0.443 1.127 -13.272 1.00 90.38 70 TRP A C 1
ATOM 534 O O . TRP A 1 70 ? -0.989 0.567 -12.321 1.00 90.38 70 TRP A O 1
ATOM 544 N N . LEU A 1 71 ? -1.077 2.048 -14.003 1.00 93.19 71 LEU A N 1
ATOM 545 C CA . LEU A 1 71 ? -2.422 2.519 -13.684 1.00 93.19 71 LEU A CA 1
ATOM 546 C C . LEU A 1 71 ? -3.439 1.371 -13.659 1.00 93.19 71 LEU A C 1
ATOM 548 O O . LEU A 1 71 ? -4.188 1.245 -12.695 1.00 93.19 71 LEU A O 1
ATOM 552 N N . GLN A 1 72 ? -3.454 0.517 -14.686 1.00 91.50 72 GLN A N 1
ATOM 553 C CA . GLN A 1 72 ? -4.428 -0.576 -14.794 1.00 91.50 72 GLN A CA 1
ATOM 554 C C . GLN A 1 72 ? -4.163 -1.723 -13.814 1.00 91.50 72 GLN A C 1
ATOM 556 O O . GLN A 1 72 ? -5.107 -2.367 -13.356 1.00 91.50 72 GLN A O 1
ATOM 561 N N . ARG A 1 73 ? -2.892 -2.012 -13.519 1.00 89.81 73 ARG A N 1
ATOM 562 C CA . ARG A 1 73 ? -2.488 -3.156 -12.687 1.00 89.81 73 ARG A CA 1
ATOM 563 C C . ARG A 1 73 ? -2.504 -2.822 -11.196 1.00 89.81 73 ARG A C 1
ATOM 565 O O . ARG A 1 73 ? -2.811 -3.704 -10.401 1.00 89.81 73 ARG A O 1
ATOM 572 N N . VAL A 1 74 ? -2.225 -1.569 -10.831 1.00 92.19 74 VAL A N 1
ATOM 573 C CA . VAL A 1 74 ? -2.066 -1.143 -9.433 1.00 92.19 74 VAL A CA 1
ATOM 574 C C . VAL A 1 74 ? -3.145 -0.165 -9.010 1.00 92.19 74 VAL A C 1
ATOM 576 O O . VAL A 1 74 ? -3.976 -0.496 -8.165 1.00 92.19 74 VAL A O 1
ATOM 579 N N . VAL A 1 75 ? -3.172 1.024 -9.611 1.00 94.56 75 VAL A N 1
ATOM 580 C CA . VAL A 1 75 ? -4.036 2.107 -9.122 1.00 94.56 75 VAL A CA 1
ATOM 581 C C . VAL A 1 75 ? -5.508 1.747 -9.272 1.00 94.56 75 VAL A C 1
ATOM 583 O O . VAL A 1 75 ? -6.270 1.869 -8.318 1.00 94.56 75 VAL A O 1
ATOM 586 N N . TYR A 1 76 ? -5.911 1.270 -10.451 1.00 94.69 76 TYR A N 1
ATOM 587 C CA . TYR A 1 76 ? -7.307 0.943 -10.734 1.00 94.69 76 TYR A CA 1
ATOM 588 C C . TYR A 1 76 ? -7.802 -0.178 -9.833 1.00 94.69 76 TYR A C 1
ATOM 590 O O . TYR A 1 76 ? -8.921 -0.108 -9.338 1.00 94.69 76 TYR A O 1
ATOM 598 N N . HIS A 1 77 ? -6.952 -1.162 -9.551 1.00 91.69 77 HIS A N 1
ATOM 599 C CA . HIS A 1 77 ? -7.301 -2.199 -8.600 1.00 91.69 77 HIS A CA 1
ATOM 600 C C . HIS A 1 77 ? -7.455 -1.654 -7.181 1.00 91.69 77 HIS A C 1
ATOM 602 O O . HIS A 1 77 ? -8.481 -1.908 -6.561 1.00 91.69 77 HIS A O 1
ATOM 608 N N . ALA A 1 78 ? -6.492 -0.872 -6.683 1.00 93.31 78 ALA A N 1
ATOM 609 C CA . ALA A 1 78 ? -6.547 -0.328 -5.327 1.00 93.31 78 ALA A CA 1
ATOM 610 C C . ALA A 1 78 ? -7.860 0.433 -5.069 1.00 93.31 78 ALA A C 1
ATOM 612 O O . ALA A 1 78 ? -8.509 0.212 -4.049 1.00 93.31 78 ALA A O 1
ATOM 613 N N . ILE A 1 79 ? -8.299 1.256 -6.025 1.00 94.44 79 ILE A N 1
ATOM 614 C CA . ILE A 1 79 ? -9.514 2.081 -5.895 1.00 94.44 79 ILE A CA 1
ATOM 615 C C . ILE A 1 79 ? -10.785 1.420 -6.462 1.00 94.44 79 ILE A C 1
ATOM 617 O O . ILE A 1 79 ? -11.838 2.048 -6.514 1.00 94.44 79 ILE A O 1
ATOM 621 N N . GLY A 1 80 ? -10.717 0.167 -6.925 1.00 92.44 80 GLY A N 1
ATOM 622 C CA . GLY A 1 80 ? -11.874 -0.548 -7.484 1.00 92.44 80 GLY A CA 1
ATOM 623 C C . GLY A 1 80 ? -12.384 -0.010 -8.826 1.00 92.44 80 GLY A C 1
ATOM 624 O O . GLY A 1 80 ? -13.528 -0.260 -9.202 1.00 92.44 80 GLY A O 1
ATOM 625 N N . ARG A 1 81 ? -11.552 0.718 -9.573 1.00 94.44 81 ARG A N 1
ATOM 626 C CA . ARG A 1 81 ? -11.869 1.184 -10.924 1.00 94.44 81 ARG A CA 1
ATOM 627 C C . ARG A 1 81 ? -11.771 0.031 -11.921 1.00 94.44 81 ARG A C 1
ATOM 629 O O . ARG A 1 81 ? -10.807 -0.729 -11.938 1.00 94.44 81 ARG A O 1
ATOM 636 N N . GLN A 1 82 ? -12.753 -0.060 -12.813 1.00 92.25 82 GLN A N 1
ATOM 637 C CA . GLN A 1 82 ? -12.771 -1.086 -13.850 1.00 92.25 82 GLN A CA 1
ATOM 638 C C . GLN A 1 82 ? -11.624 -0.894 -14.857 1.00 92.25 82 GLN A C 1
ATOM 640 O O . GLN A 1 82 ? -11.428 0.194 -15.406 1.00 92.25 82 GLN A O 1
ATOM 645 N N . VAL A 1 83 ? -10.897 -1.976 -15.142 1.00 92.06 83 VAL A N 1
ATOM 646 C CA . VAL A 1 83 ? -9.921 -2.027 -16.240 1.00 92.06 83 VAL A CA 1
ATOM 647 C C . VAL A 1 83 ? -10.668 -2.210 -17.572 1.00 92.06 83 VAL A C 1
ATOM 649 O O . VAL A 1 83 ? -11.624 -2.989 -17.625 1.00 92.06 83 VAL A O 1
ATOM 652 N N . PRO A 1 84 ? -10.276 -1.512 -18.659 1.00 90.25 84 PRO A N 1
ATOM 653 C CA . PRO A 1 84 ? -10.908 -1.680 -19.967 1.00 90.25 84 PRO A CA 1
ATOM 654 C C . PRO A 1 84 ? -10.946 -3.144 -20.425 1.00 90.25 84 PRO A C 1
ATOM 656 O O . PRO A 1 84 ? -10.008 -3.897 -20.179 1.00 90.25 84 PRO A O 1
ATOM 659 N N . ARG A 1 85 ? -11.991 -3.529 -21.180 1.00 88.06 85 ARG A N 1
ATOM 660 C CA . ARG A 1 85 ? -12.151 -4.896 -21.736 1.00 88.06 85 ARG A CA 1
ATOM 661 C C . ARG A 1 85 ? -10.936 -5.377 -22.534 1.00 88.06 85 ARG A C 1
ATOM 663 O O . ARG A 1 85 ? -10.713 -6.576 -22.648 1.00 88.06 85 ARG A O 1
ATOM 670 N N . ARG A 1 86 ? -10.182 -4.439 -23.107 1.00 89.38 86 ARG A N 1
ATOM 671 C CA . ARG A 1 86 ? -8.881 -4.672 -23.731 1.00 89.38 86 ARG A CA 1
ATOM 672 C C . ARG A 1 86 ? -7.832 -3.903 -22.922 1.00 89.38 86 ARG A C 1
ATOM 674 O O . ARG A 1 86 ? -7.647 -2.712 -23.185 1.00 89.38 86 ARG A O 1
ATOM 681 N N . PRO A 1 87 ? -7.211 -4.535 -21.908 1.00 90.12 87 PRO A N 1
ATOM 682 C CA . PRO A 1 87 ? -6.111 -3.935 -21.164 1.00 90.12 87 PRO A CA 1
ATOM 683 C C . PRO A 1 87 ? -4.961 -3.558 -22.098 1.00 90.12 87 PRO A C 1
ATOM 685 O O . PRO A 1 87 ? -4.842 -4.092 -23.204 1.00 90.12 87 PRO A O 1
ATOM 688 N N . HIS A 1 88 ? -4.103 -2.644 -21.654 1.00 87.69 88 HIS A N 1
ATOM 689 C CA . HIS A 1 88 ? -2.950 -2.238 -22.447 1.00 87.69 88 HIS A CA 1
ATOM 690 C C . HIS A 1 88 ? -2.021 -3.455 -22.673 1.00 87.69 88 HIS A C 1
ATOM 692 O O . HIS A 1 88 ? -1.698 -4.154 -21.702 1.00 87.69 88 HIS A O 1
ATOM 698 N N . PRO A 1 89 ? -1.645 -3.766 -23.930 1.00 84.56 89 PRO A N 1
ATOM 699 C CA . PRO A 1 89 ? -0.983 -5.023 -24.274 1.00 84.56 89 PRO A CA 1
ATOM 700 C C . PRO A 1 89 ? 0.427 -5.068 -23.693 1.00 84.56 89 PRO A C 1
ATOM 702 O O . PRO A 1 89 ? 1.225 -4.173 -23.934 1.00 84.56 89 PRO A O 1
ATOM 705 N N . GLY A 1 90 ? 0.732 -6.101 -22.908 1.00 79.44 90 GLY A N 1
ATOM 706 C CA . GLY A 1 90 ? 2.016 -6.206 -22.229 1.00 79.44 90 GLY A CA 1
ATOM 707 C C . GLY A 1 90 ? 3.101 -6.869 -23.078 1.00 79.44 90 GLY A C 1
ATOM 708 O O . GLY A 1 90 ? 3.005 -8.060 -23.338 1.00 79.44 90 GLY A O 1
ATOM 709 N N . ASN A 1 91 ? 4.146 -6.128 -23.459 1.00 77.50 91 ASN A N 1
ATOM 710 C CA . ASN A 1 91 ? 5.340 -6.665 -24.137 1.00 77.50 91 ASN A CA 1
ATOM 711 C C . ASN A 1 91 ? 6.189 -7.656 -23.311 1.00 77.50 91 ASN A C 1
ATOM 713 O O . ASN A 1 91 ? 6.950 -8.412 -23.903 1.00 77.50 91 ASN A O 1
ATOM 717 N N . TYR A 1 92 ? 6.109 -7.632 -21.974 1.00 79.00 92 TYR A N 1
ATOM 718 C CA . TYR A 1 92 ? 6.893 -8.513 -21.098 1.00 79.00 92 TYR A CA 1
ATOM 719 C C . TYR A 1 92 ? 6.004 -9.571 -20.440 1.00 79.00 92 TYR A C 1
ATOM 721 O O . TYR A 1 92 ? 6.219 -10.767 -20.603 1.00 79.00 92 TYR A O 1
ATOM 729 N N . VAL A 1 93 ? 4.952 -9.129 -19.746 1.00 80.31 93 VAL A N 1
ATOM 730 C CA . VAL A 1 93 ? 3.942 -10.007 -19.147 1.00 80.31 93 VAL A CA 1
ATOM 731 C C . VAL A 1 93 ? 2.560 -9.484 -19.520 1.00 80.31 93 VAL A C 1
ATOM 733 O O . VAL A 1 93 ? 2.244 -8.306 -19.303 1.00 80.31 93 VAL A O 1
ATOM 736 N N . GLY A 1 94 ? 1.717 -10.372 -20.057 1.00 84.50 94 GLY A N 1
ATOM 737 C CA . GLY A 1 94 ? 0.309 -10.088 -20.337 1.00 84.50 94 GLY A CA 1
ATOM 738 C C . GLY A 1 94 ? -0.442 -9.594 -19.096 1.00 84.50 94 GLY A C 1
ATOM 739 O O . GLY A 1 94 ? 0.025 -9.736 -17.969 1.00 84.50 94 GLY A O 1
ATOM 740 N N . TYR A 1 95 ? -1.605 -8.969 -19.281 1.00 87.31 95 TYR A N 1
ATOM 741 C CA . TYR A 1 95 ? -2.385 -8.499 -18.135 1.00 87.31 95 TYR A CA 1
ATOM 742 C C . TYR A 1 95 ? -2.905 -9.683 -17.308 1.00 87.31 95 TYR A C 1
ATOM 744 O O . TYR A 1 95 ? -3.656 -10.518 -17.810 1.00 87.31 95 TYR A O 1
ATOM 752 N N . ILE A 1 96 ? -2.522 -9.716 -16.033 1.00 85.75 96 ILE A N 1
ATOM 753 C CA . ILE A 1 96 ? -2.988 -10.661 -15.019 1.00 85.75 96 ILE A CA 1
ATOM 754 C C . ILE A 1 96 ? -3.855 -9.874 -14.023 1.00 85.75 96 ILE A C 1
ATOM 756 O O . ILE A 1 96 ? -3.333 -9.019 -13.299 1.00 85.75 96 ILE A O 1
ATOM 760 N N . PRO A 1 97 ? -5.173 -10.116 -13.960 1.00 82.31 97 PRO A N 1
ATOM 761 C CA . PRO A 1 97 ? -6.018 -9.463 -12.973 1.00 82.31 97 PRO A CA 1
ATOM 762 C C . PRO A 1 97 ? -5.461 -9.674 -11.556 1.00 82.31 97 PRO A C 1
ATOM 764 O O . PRO A 1 97 ? -5.133 -10.810 -11.201 1.00 82.31 97 PRO A O 1
ATOM 767 N N . PRO A 1 98 ? -5.336 -8.611 -10.749 1.00 82.25 98 PRO A N 1
ATOM 768 C CA . PRO A 1 98 ? -5.031 -8.749 -9.333 1.00 82.25 98 PRO A CA 1
ATOM 769 C C . PRO A 1 98 ? -5.985 -9.682 -8.591 1.00 82.25 98 PRO A C 1
ATOM 771 O O . PRO A 1 98 ? -7.173 -9.751 -8.912 1.00 82.25 98 PRO A O 1
ATOM 774 N N . ILE A 1 99 ? -5.467 -10.357 -7.570 1.00 82.56 99 ILE A N 1
ATOM 775 C CA . ILE A 1 99 ? -6.215 -11.283 -6.726 1.00 82.56 99 ILE A CA 1
ATOM 776 C C . ILE A 1 99 ? -6.549 -10.583 -5.406 1.00 82.56 99 ILE A C 1
ATOM 778 O O . ILE A 1 99 ? -5.659 -10.134 -4.686 1.00 82.56 99 ILE A O 1
ATOM 782 N N . GLY A 1 100 ? -7.839 -10.544 -5.074 1.00 82.19 100 GLY A N 1
ATOM 783 C CA . GLY A 1 100 ? -8.362 -9.972 -3.832 1.00 82.19 100 GLY A CA 1
ATOM 784 C C . GLY A 1 100 ? -9.248 -8.739 -4.059 1.00 82.19 100 GLY A C 1
ATOM 785 O O . GLY A 1 100 ? -9.480 -8.338 -5.202 1.00 82.19 100 GLY A O 1
ATOM 786 N N . PRO A 1 101 ? -9.834 -8.175 -2.989 1.00 88.44 101 PRO A N 1
ATOM 787 C CA . PRO A 1 101 ? -10.788 -7.077 -3.102 1.00 88.44 101 PRO A CA 1
ATOM 788 C C . PRO A 1 101 ? -10.108 -5.696 -3.179 1.00 88.44 101 PRO A C 1
ATOM 790 O O . PRO A 1 101 ? -9.100 -5.469 -2.509 1.00 88.44 101 PRO A O 1
ATOM 793 N N . PRO A 1 102 ? -10.697 -4.718 -3.892 1.00 92.25 102 PRO A N 1
ATOM 794 C CA . PRO A 1 102 ? -10.246 -3.329 -3.831 1.00 92.25 102 PRO A CA 1
ATOM 795 C C . PRO A 1 102 ? -10.505 -2.706 -2.447 1.00 92.25 102 PRO A C 1
ATOM 797 O O . PRO A 1 102 ? -11.238 -3.257 -1.615 1.00 92.25 102 PRO A O 1
ATOM 800 N N . ILE A 1 103 ? -9.970 -1.504 -2.218 1.00 93.00 103 ILE A N 1
ATOM 801 C CA . ILE A 1 103 ? -10.256 -0.720 -1.012 1.00 93.00 103 ILE A CA 1
ATOM 802 C C . ILE A 1 103 ? -11.752 -0.397 -0.956 1.00 93.00 103 ILE A C 1
ATOM 804 O O . ILE A 1 103 ? -12.306 0.306 -1.804 1.00 93.00 103 ILE A O 1
ATOM 808 N N . THR A 1 104 ? -12.407 -0.867 0.104 1.00 92.56 104 THR A N 1
ATOM 809 C CA . THR A 1 104 ? -13.782 -0.482 0.435 1.00 92.56 104 THR A CA 1
ATOM 810 C C . THR A 1 104 ? -13.752 0.827 1.227 1.00 92.56 104 THR A C 1
ATOM 812 O O . THR A 1 104 ? -13.568 0.788 2.440 1.00 92.56 104 THR A O 1
ATOM 815 N N . ALA A 1 105 ? -13.915 1.976 0.560 1.00 93.19 105 ALA A N 1
ATOM 816 C CA . ALA A 1 105 ? -13.717 3.304 1.165 1.00 93.19 105 ALA A CA 1
ATOM 817 C C . ALA A 1 105 ? -14.470 3.504 2.493 1.00 93.19 105 ALA A C 1
ATOM 819 O O . ALA A 1 105 ? -13.895 4.023 3.448 1.00 93.19 105 ALA A O 1
ATOM 820 N N . SER A 1 106 ? -15.705 2.996 2.593 1.00 92.31 106 SER A N 1
ATOM 821 C CA . SER A 1 106 ? -16.548 3.099 3.792 1.00 92.31 106 SER A CA 1
ATOM 822 C C . SER A 1 106 ? -15.959 2.460 5.056 1.00 92.31 106 SER A C 1
ATOM 824 O O . SER A 1 106 ? -16.456 2.733 6.147 1.00 92.31 106 SER A O 1
ATOM 826 N N . LEU A 1 107 ? -14.909 1.637 4.948 1.00 91.94 107 LEU A N 1
ATOM 827 C CA . LEU A 1 107 ? -14.187 1.033 6.077 1.00 91.94 107 LEU A CA 1
ATOM 828 C C . LEU A 1 107 ? -12.972 1.839 6.555 1.00 91.94 107 LEU A C 1
ATOM 830 O O . LEU A 1 107 ? -12.374 1.458 7.552 1.00 91.94 107 LEU A O 1
ATOM 834 N N . TYR A 1 108 ? -12.625 2.932 5.875 1.00 93.56 108 TYR A N 1
ATOM 835 C CA . TYR A 1 108 ? -11.415 3.711 6.163 1.00 93.56 108 TYR A CA 1
ATOM 836 C C . TYR A 1 108 ? -11.656 5.220 6.220 1.00 93.56 108 TYR A C 1
ATOM 838 O O . TYR A 1 108 ? -10.696 5.976 6.338 1.00 93.56 108 TYR A O 1
ATOM 846 N N . ASN A 1 109 ? -12.895 5.679 6.059 1.00 93.00 109 ASN A N 1
ATOM 847 C CA . ASN A 1 109 ? -13.206 7.092 5.877 1.00 93.00 109 ASN A CA 1
ATOM 848 C C . ASN A 1 109 ? -14.245 7.643 6.867 1.00 93.00 109 ASN A C 1
ATOM 850 O O . ASN A 1 109 ? -14.918 8.624 6.562 1.00 93.00 109 ASN A O 1
ATOM 854 N N . GLN A 1 110 ? -14.411 7.011 8.028 1.00 91.62 110 GLN A N 1
ATOM 855 C CA . GLN A 1 110 ? -15.323 7.475 9.074 1.00 91.62 110 GLN A CA 1
ATOM 856 C C . GLN A 1 110 ? -14.583 8.316 10.114 1.00 91.62 110 GLN A C 1
ATOM 858 O O . GLN A 1 110 ? -13.368 8.204 10.304 1.00 91.62 110 GLN A O 1
ATOM 863 N N . GLN A 1 111 ? -15.330 9.171 10.813 1.00 89.88 111 GLN A N 1
ATOM 864 C CA . GLN A 1 111 ? -14.770 10.003 11.869 1.00 89.88 111 GLN A CA 1
ATOM 865 C C . GLN A 1 111 ? -14.116 9.133 12.950 1.00 89.88 111 GLN A C 1
ATOM 867 O O . GLN A 1 111 ? -14.726 8.215 13.491 1.00 89.88 111 GLN A O 1
ATOM 872 N N . GLY A 1 112 ? -12.865 9.448 13.281 1.00 88.31 112 GLY A N 1
ATOM 873 C CA . GLY A 1 112 ? -12.118 8.725 14.303 1.00 88.31 112 GLY A CA 1
ATOM 874 C C . GLY A 1 112 ? -11.529 7.392 13.841 1.00 88.31 112 GLY A C 1
ATOM 875 O O . GLY A 1 112 ? -10.946 6.707 14.673 1.00 88.31 112 GLY A O 1
ATOM 876 N N . ASP A 1 113 ? -11.600 7.030 12.556 1.00 90.56 113 ASP A N 1
ATOM 877 C CA . ASP A 1 113 ? -10.930 5.825 12.040 1.00 90.56 113 ASP A CA 1
ATOM 878 C C . ASP A 1 113 ? -9.407 5.865 12.212 1.00 90.56 113 ASP A C 1
ATOM 880 O O . ASP A 1 113 ? -8.769 4.812 12.231 1.00 90.56 113 ASP A O 1
ATOM 884 N N . ASN A 1 114 ? -8.833 7.071 12.331 1.00 91.00 114 ASN A N 1
ATOM 885 C CA . ASN A 1 114 ? -7.391 7.317 12.398 1.00 91.00 114 ASN A CA 1
ATOM 886 C C . ASN A 1 114 ? -6.626 6.577 11.293 1.00 91.00 114 ASN A C 1
ATOM 888 O O . ASN A 1 114 ? -5.552 6.028 11.534 1.00 91.00 114 ASN A O 1
ATOM 892 N N . THR A 1 115 ? -7.204 6.552 10.092 1.00 94.25 115 THR A N 1
ATOM 893 C CA . THR A 1 115 ? -6.675 5.806 8.955 1.00 94.25 115 THR A CA 1
ATOM 894 C C . THR A 1 115 ? -5.268 6.260 8.592 1.00 94.25 115 THR A C 1
ATOM 896 O O . THR A 1 115 ? -5.025 7.454 8.416 1.00 94.25 115 THR A O 1
ATOM 899 N N . ARG A 1 116 ? -4.357 5.300 8.429 1.00 95.25 116 ARG A N 1
ATOM 900 C CA . ARG A 1 116 ? -2.970 5.508 8.006 1.00 95.25 116 ARG A CA 1
ATOM 901 C C . ARG A 1 116 ? -2.655 4.661 6.777 1.00 95.25 116 ARG A C 1
ATOM 903 O O . ARG A 1 116 ? -3.063 3.503 6.690 1.00 95.25 116 ARG A O 1
ATOM 910 N N . LEU A 1 117 ? -1.906 5.243 5.848 1.00 95.44 117 LEU A N 1
ATOM 911 C CA . LEU A 1 117 ? -1.377 4.589 4.660 1.00 95.44 117 LEU A CA 1
ATOM 912 C C . LEU A 1 117 ? 0.140 4.440 4.799 1.00 95.44 117 LEU A C 1
ATOM 914 O O . LEU A 1 117 ? 0.868 5.432 4.755 1.00 95.44 117 LEU A O 1
ATOM 918 N N . TYR A 1 118 ? 0.594 3.197 4.921 1.00 94.25 118 TYR A N 1
ATOM 919 C CA . TYR A 1 118 ? 2.001 2.816 4.923 1.00 94.25 118 TYR A CA 1
ATOM 920 C C . TYR A 1 118 ? 2.377 2.275 3.548 1.00 94.25 118 TYR A C 1
ATOM 922 O O . TYR A 1 118 ? 1.667 1.445 2.977 1.00 94.25 118 TYR A O 1
ATOM 930 N N . ILE A 1 119 ? 3.508 2.734 3.024 1.00 93.44 119 ILE A N 1
ATOM 931 C CA . ILE A 1 119 ? 4.073 2.255 1.764 1.00 93.44 119 ILE A CA 1
ATOM 932 C C . ILE A 1 119 ? 5.496 1.805 2.035 1.00 93.44 119 ILE A C 1
ATOM 934 O O . ILE A 1 119 ? 6.282 2.549 2.614 1.00 93.44 119 ILE A O 1
ATOM 938 N N . TYR A 1 120 ? 5.817 0.607 1.576 1.00 91.69 120 TYR A N 1
ATOM 939 C CA . TYR A 1 120 ? 7.131 0.007 1.668 1.00 91.69 120 TYR A CA 1
ATOM 940 C C . TYR A 1 120 ? 7.613 -0.360 0.269 1.00 91.69 120 TYR A C 1
ATOM 942 O O . TYR A 1 120 ? 6.935 -1.084 -0.453 1.00 91.69 120 TYR A O 1
ATOM 950 N N . THR A 1 121 ? 8.737 0.193 -0.168 1.00 90.88 121 THR A N 1
ATOM 951 C CA . THR A 1 121 ? 9.132 0.177 -1.585 1.00 90.88 121 THR A CA 1
ATOM 952 C C . THR A 1 121 ? 10.654 0.153 -1.724 1.00 90.88 121 THR A C 1
ATOM 954 O O . THR A 1 121 ? 11.337 0.602 -0.800 1.00 90.88 121 THR A O 1
ATOM 957 N N . PRO A 1 122 ? 11.220 -0.331 -2.847 1.00 89.19 122 PRO A N 1
ATOM 958 C CA . PRO A 1 122 ? 12.665 -0.328 -3.030 1.00 89.19 122 PRO A CA 1
ATOM 959 C C . PRO A 1 122 ? 13.274 1.058 -2.844 1.00 89.19 122 PRO A C 1
ATOM 961 O O . PRO A 1 122 ? 12.729 2.068 -3.305 1.00 89.19 122 PRO A O 1
ATOM 964 N N . ALA A 1 123 ? 14.419 1.084 -2.176 1.00 89.81 123 ALA A N 1
ATOM 965 C CA . ALA A 1 123 ? 15.332 2.205 -2.213 1.00 89.81 123 ALA A CA 1
ATOM 966 C C . ALA A 1 123 ? 15.977 2.316 -3.602 1.00 89.81 123 ALA A C 1
ATOM 968 O O . ALA A 1 123 ? 16.051 1.329 -4.340 1.00 89.81 123 ALA A O 1
ATOM 969 N N . VAL A 1 124 ? 16.473 3.507 -3.929 1.00 87.81 124 VAL A N 1
ATOM 970 C CA . VAL A 1 124 ? 17.271 3.713 -5.146 1.00 87.81 124 VAL A CA 1
ATOM 971 C C . VAL A 1 124 ? 18.502 2.789 -5.169 1.00 87.81 124 VAL A C 1
ATOM 973 O O . VAL A 1 124 ? 19.057 2.488 -4.102 1.00 87.81 124 VAL A O 1
ATOM 976 N N . PRO A 1 125 ? 18.974 2.351 -6.352 1.00 83.25 125 PRO A N 1
ATOM 977 C CA . PRO A 1 125 ? 20.192 1.563 -6.483 1.00 83.25 125 PRO A CA 1
ATOM 978 C C . PRO A 1 125 ? 21.369 2.168 -5.711 1.00 83.25 125 PRO A C 1
ATOM 980 O O . PRO A 1 125 ? 21.647 3.363 -5.800 1.00 83.25 125 PRO A O 1
ATOM 983 N N . GLY A 1 126 ? 22.074 1.330 -4.949 1.00 81.12 126 GLY A N 1
ATOM 984 C CA . GLY A 1 126 ? 23.237 1.739 -4.157 1.00 81.12 126 GLY A CA 1
ATOM 985 C C . GLY A 1 126 ? 22.924 2.266 -2.752 1.00 81.12 126 GLY A C 1
ATOM 986 O O . GLY A 1 126 ? 23.861 2.510 -1.988 1.00 81.12 126 GLY A O 1
ATOM 987 N N . ALA A 1 127 ? 21.650 2.398 -2.368 1.00 85.12 127 ALA A N 1
ATOM 988 C CA . ALA A 1 127 ? 21.285 2.662 -0.978 1.00 85.12 127 ALA A CA 1
ATOM 989 C C . ALA A 1 127 ? 21.803 1.552 -0.042 1.00 85.12 127 ALA A C 1
ATOM 991 O O . ALA A 1 127 ? 21.757 0.369 -0.376 1.00 85.12 127 ALA A O 1
ATOM 992 N N . GLN A 1 128 ? 22.296 1.948 1.134 1.00 79.81 128 GLN A N 1
ATOM 993 C CA . GLN A 1 128 ? 22.979 1.051 2.080 1.00 79.81 128 GLN A CA 1
ATOM 994 C C . GLN A 1 128 ? 22.108 0.643 3.274 1.00 79.81 128 GLN A C 1
ATOM 996 O O . GLN A 1 128 ? 22.476 -0.250 4.033 1.00 79.81 128 GLN A O 1
ATOM 1001 N N . SER A 1 129 ? 20.959 1.292 3.468 1.00 76.38 129 SER A N 1
ATOM 1002 C CA . SER A 1 129 ? 20.062 0.997 4.581 1.00 76.38 129 SER A CA 1
ATOM 1003 C C . SER A 1 129 ? 18.607 1.317 4.257 1.00 76.38 129 SER A C 1
ATOM 1005 O O . SER A 1 129 ? 18.292 2.187 3.443 1.00 76.38 129 SER A O 1
ATOM 1007 N N . THR A 1 130 ? 17.718 0.593 4.931 1.00 80.50 130 THR A N 1
ATOM 1008 C CA . THR A 1 130 ? 16.279 0.858 4.970 1.00 80.50 130 THR A CA 1
ATOM 1009 C C . THR A 1 130 ? 16.036 2.095 5.835 1.00 80.50 130 THR A C 1
ATOM 1011 O O . THR A 1 130 ? 16.561 2.176 6.945 1.00 80.50 130 THR A O 1
ATOM 1014 N N . THR A 1 131 ? 15.261 3.065 5.348 1.00 81.12 131 THR A N 1
ATOM 1015 C CA . THR A 1 131 ? 14.957 4.304 6.091 1.00 81.12 131 THR A CA 1
ATOM 1016 C C . THR A 1 131 ? 13.560 4.840 5.770 1.00 81.12 131 THR A C 1
ATOM 1018 O O . THR A 1 131 ? 13.116 4.809 4.614 1.00 81.12 131 THR A O 1
ATOM 1021 N N . GLU A 1 132 ? 12.870 5.353 6.794 1.00 85.19 132 GLU A N 1
ATOM 1022 C CA . GLU A 1 132 ? 11.621 6.108 6.643 1.00 85.19 132 GLU A CA 1
ATOM 1023 C C . GLU A 1 132 ? 11.894 7.445 5.942 1.00 85.19 132 GLU A C 1
ATOM 1025 O O . GLU A 1 132 ? 12.820 8.170 6.302 1.00 85.19 132 GLU A O 1
ATOM 1030 N N . GLY A 1 133 ? 11.119 7.758 4.899 1.00 81.88 133 GLY A N 1
ATOM 1031 C CA . GLY A 1 133 ? 11.337 8.954 4.081 1.00 81.88 133 GLY A CA 1
ATOM 1032 C C . GLY A 1 133 ? 12.632 8.921 3.257 1.00 81.88 133 GLY A C 1
ATOM 1033 O O . GLY A 1 133 ? 13.003 9.935 2.664 1.00 81.88 133 GLY A O 1
ATOM 1034 N N . GLY A 1 134 ? 13.313 7.772 3.213 1.00 83.88 134 GLY A N 1
ATOM 1035 C CA . GLY A 1 134 ? 14.554 7.571 2.474 1.00 83.88 134 GLY A CA 1
ATOM 1036 C C . GLY A 1 134 ? 14.407 7.711 0.955 1.00 83.88 134 GLY A C 1
ATOM 1037 O O . GLY A 1 134 ? 13.303 7.879 0.421 1.00 83.88 134 GLY A O 1
ATOM 1038 N N . PRO A 1 135 ? 15.522 7.644 0.210 1.00 88.62 135 PRO A N 1
ATOM 1039 C CA . PRO A 1 135 ? 15.488 7.719 -1.242 1.00 88.62 135 PRO A CA 1
ATOM 1040 C C . PRO A 1 135 ? 14.820 6.464 -1.822 1.00 88.62 135 PRO A C 1
ATOM 1042 O O . PRO A 1 135 ? 15.434 5.408 -1.926 1.00 88.62 135 PRO A O 1
ATOM 1045 N N . ILE A 1 136 ? 13.548 6.595 -2.197 1.00 90.88 136 ILE A N 1
ATOM 1046 C CA . ILE A 1 136 ? 12.763 5.551 -2.865 1.00 90.88 136 ILE A CA 1
ATOM 1047 C C . ILE A 1 136 ? 12.917 5.603 -4.385 1.00 90.88 136 ILE A C 1
ATOM 1049 O O . ILE A 1 136 ? 12.967 6.688 -4.967 1.00 90.88 136 ILE A O 1
ATOM 1053 N N . GLU A 1 137 ? 12.909 4.427 -5.005 1.00 88.25 137 GLU A N 1
ATOM 1054 C CA . GLU A 1 137 ? 13.025 4.237 -6.452 1.00 88.25 137 GLU A CA 1
ATOM 1055 C C . GLU A 1 137 ? 11.803 4.791 -7.207 1.00 88.25 137 GLU A C 1
ATOM 1057 O O . GLU A 1 137 ? 11.916 5.634 -8.093 1.00 88.25 137 GLU A O 1
ATOM 1062 N N . TYR A 1 138 ? 10.597 4.405 -6.782 1.00 89.69 138 TYR A N 1
ATOM 1063 C CA . TYR A 1 138 ? 9.345 4.708 -7.492 1.00 89.69 138 TYR A CA 1
ATOM 1064 C C . TYR A 1 138 ? 8.620 5.945 -6.947 1.00 89.69 138 TYR A C 1
ATOM 1066 O O . TYR A 1 138 ? 7.415 5.923 -6.674 1.00 89.69 138 TYR A O 1
ATOM 1074 N N . ARG A 1 139 ? 9.354 7.037 -6.711 1.00 91.12 139 ARG A N 1
ATOM 1075 C CA . ARG A 1 139 ? 8.840 8.227 -6.008 1.00 91.12 139 ARG A CA 1
ATOM 1076 C C . ARG A 1 139 ? 7.557 8.795 -6.623 1.00 91.12 139 ARG A C 1
ATOM 1078 O O . ARG A 1 139 ? 6.605 9.086 -5.897 1.00 91.12 139 ARG A O 1
ATOM 1085 N N . ARG A 1 140 ? 7.524 8.990 -7.940 1.00 91.81 140 ARG A N 1
ATOM 1086 C CA . ARG A 1 140 ? 6.394 9.577 -8.672 1.00 91.81 140 ARG A CA 1
ATOM 1087 C C . ARG A 1 140 ? 5.197 8.635 -8.662 1.00 91.81 140 ARG A C 1
ATOM 1089 O O . ARG A 1 140 ? 4.080 9.099 -8.437 1.00 91.81 140 ARG A O 1
ATOM 1096 N N . ARG A 1 141 ? 5.402 7.328 -8.858 1.00 91.38 141 ARG A N 1
ATOM 1097 C CA . ARG A 1 141 ? 4.324 6.330 -8.747 1.00 91.38 141 ARG A CA 1
ATOM 1098 C C . ARG A 1 141 ? 3.740 6.264 -7.343 1.00 91.38 141 ARG A C 1
ATOM 1100 O O . ARG A 1 141 ? 2.518 6.231 -7.218 1.00 91.38 141 ARG A O 1
ATOM 1107 N N . MET A 1 142 ? 4.577 6.296 -6.305 1.00 92.31 142 MET A N 1
ATOM 1108 C CA . MET A 1 142 ? 4.103 6.278 -4.920 1.00 92.31 142 MET A CA 1
ATOM 1109 C C . MET A 1 142 ? 3.291 7.530 -4.600 1.00 92.31 142 MET A C 1
ATOM 1111 O O . MET A 1 142 ? 2.190 7.415 -4.067 1.00 92.31 142 MET A O 1
ATOM 1115 N N . ALA A 1 143 ? 3.758 8.709 -5.017 1.00 92.69 143 ALA A N 1
ATOM 1116 C CA . ALA A 1 143 ? 2.991 9.944 -4.873 1.00 92.69 143 ALA A CA 1
ATOM 1117 C C . ALA A 1 143 ? 1.631 9.870 -5.594 1.00 92.69 143 ALA A C 1
ATOM 1119 O O . ALA A 1 143 ? 0.613 10.294 -5.047 1.00 92.69 143 ALA A O 1
ATOM 1120 N N . TYR A 1 144 ? 1.595 9.293 -6.800 1.00 94.44 144 TYR A N 1
ATOM 1121 C CA . TYR A 1 144 ? 0.354 9.114 -7.554 1.00 94.44 144 TYR A CA 1
ATOM 1122 C C . TYR A 1 144 ? -0.609 8.134 -6.870 1.00 94.44 144 TYR A C 1
ATOM 1124 O O . TYR A 1 144 ? -1.795 8.428 -6.747 1.00 94.44 144 TYR A O 1
ATOM 1132 N N . LEU A 1 145 ? -0.113 6.991 -6.384 1.00 94.06 145 LEU A N 1
ATOM 1133 C CA . LEU A 1 145 ? -0.923 6.006 -5.663 1.00 94.06 145 LEU A CA 1
ATOM 1134 C C . LEU A 1 145 ? -1.493 6.589 -4.362 1.00 94.06 145 LEU A C 1
ATOM 1136 O O . LEU A 1 145 ? -2.682 6.428 -4.096 1.00 94.06 145 LEU A O 1
ATOM 1140 N N . GLN A 1 146 ? -0.674 7.308 -3.588 1.00 95.06 146 GLN A N 1
ATOM 1141 C CA . GLN A 1 146 ? -1.114 8.016 -2.383 1.00 95.06 146 GLN A CA 1
ATOM 1142 C C . GLN A 1 146 ? -2.250 8.997 -2.690 1.00 95.06 146 GLN A C 1
ATOM 1144 O O . GLN A 1 146 ? -3.252 9.015 -1.976 1.00 95.06 146 GLN A O 1
ATOM 1149 N N . ASN A 1 147 ? -2.122 9.778 -3.768 1.00 94.81 147 ASN A N 1
ATOM 1150 C CA . ASN A 1 147 ? -3.156 10.726 -4.179 1.00 94.81 147 ASN A CA 1
ATOM 1151 C C . ASN A 1 147 ? -4.439 10.015 -4.621 1.00 94.81 147 ASN A C 1
ATOM 1153 O O . ASN A 1 147 ? -5.514 10.378 -4.158 1.00 94.81 147 ASN A O 1
ATOM 1157 N N . ALA A 1 148 ? -4.334 8.959 -5.431 1.00 95.25 148 ALA A N 1
ATOM 1158 C CA . ALA A 1 148 ? -5.496 8.194 -5.877 1.00 95.25 148 ALA A CA 1
ATOM 1159 C C . ALA A 1 148 ? -6.258 7.547 -4.706 1.00 95.25 148 ALA A C 1
ATOM 1161 O O . ALA A 1 148 ? -7.488 7.558 -4.689 1.00 95.25 148 ALA A O 1
ATOM 1162 N N . ILE A 1 149 ? -5.548 7.009 -3.706 1.00 95.62 149 ILE A N 1
ATOM 1163 C CA . ILE A 1 149 ? -6.174 6.458 -2.495 1.00 95.62 149 ILE A CA 1
ATOM 1164 C C . ILE A 1 149 ? -6.831 7.577 -1.681 1.00 95.62 149 ILE A C 1
ATOM 1166 O O . ILE A 1 149 ? -7.980 7.431 -1.274 1.00 95.62 149 ILE A O 1
ATOM 1170 N N . TYR A 1 150 ? -6.143 8.699 -1.467 1.00 95.75 150 TYR A N 1
ATOM 1171 C CA . TYR A 1 150 ? -6.702 9.842 -0.743 1.00 95.75 150 TYR A CA 1
ATOM 1172 C C . TYR A 1 150 ? -7.993 10.365 -1.396 1.00 95.75 150 TYR A C 1
ATOM 1174 O O . TYR A 1 150 ? -9.009 10.536 -0.719 1.00 95.75 150 TYR A O 1
ATOM 1182 N N . GLU A 1 151 ? -7.986 10.558 -2.715 1.00 94.56 151 GLU A N 1
ATOM 1183 C CA . GLU A 1 151 ? -9.161 10.959 -3.496 1.00 94.56 151 GLU A CA 1
ATOM 1184 C C . GLU A 1 151 ? -10.290 9.924 -3.401 1.00 94.56 151 GLU A C 1
ATOM 1186 O O . GLU A 1 151 ? -11.448 10.287 -3.195 1.00 94.56 151 GLU A O 1
ATOM 1191 N N . HIS A 1 152 ? -9.979 8.626 -3.480 1.00 94.75 152 HIS A N 1
ATOM 1192 C CA . HIS A 1 152 ? -10.969 7.552 -3.323 1.00 94.75 152 HIS A CA 1
ATOM 1193 C C . HIS A 1 152 ? -11.634 7.562 -1.941 1.00 94.75 152 HIS A C 1
ATOM 1195 O O . HIS A 1 152 ? -12.846 7.376 -1.825 1.00 94.75 152 HIS A O 1
ATOM 1201 N N . LEU A 1 153 ? -10.867 7.812 -0.877 1.00 94.06 153 LEU A N 1
ATOM 1202 C CA . LEU A 1 153 ? -11.407 7.858 0.483 1.00 94.06 153 LEU A CA 1
ATOM 1203 C C . LEU A 1 153 ? -12.264 9.106 0.732 1.00 94.06 153 LEU A C 1
ATOM 1205 O O . LEU A 1 153 ? -13.260 9.013 1.451 1.00 94.06 153 LEU A O 1
ATOM 1209 N N . THR A 1 154 ? -11.912 10.244 0.130 1.00 92.62 154 THR A N 1
ATOM 1210 C CA . THR A 1 154 ? -12.576 11.541 0.359 1.00 92.62 154 THR A CA 1
ATOM 1211 C C . THR A 1 154 ? -13.781 11.781 -0.550 1.00 92.62 154 THR A C 1
ATOM 1213 O O . THR A 1 154 ? -14.801 12.287 -0.088 1.00 92.62 154 THR A O 1
ATOM 1216 N N . SER A 1 155 ? -13.725 11.354 -1.815 1.00 88.81 155 SER A N 1
ATOM 1217 C CA . SER A 1 155 ? -14.820 11.535 -2.786 1.00 88.81 155 SER A CA 1
ATOM 1218 C C . SER A 1 155 ? -16.114 10.802 -2.410 1.00 88.81 155 SER A C 1
ATOM 1220 O O . SER A 1 155 ? -17.197 11.211 -2.820 1.00 88.81 155 SER A O 1
ATOM 1222 N N . ASN A 1 156 ? -16.030 9.767 -1.573 1.00 75.44 156 ASN A N 1
ATOM 1223 C CA . ASN A 1 156 ? -17.171 8.974 -1.110 1.00 75.44 156 ASN A CA 1
ATOM 1224 C C . ASN A 1 156 ? -17.808 9.519 0.188 1.00 75.44 156 ASN A C 1
ATOM 1226 O O . ASN A 1 156 ? -18.232 8.739 1.042 1.00 75.44 156 ASN A O 1
ATOM 1230 N N . GLY A 1 157 ? -17.825 10.847 0.371 1.00 78.50 157 GLY A N 1
ATOM 1231 C CA . GLY A 1 157 ? -18.346 11.501 1.584 1.00 78.50 157 GLY A CA 1
ATOM 1232 C C . GLY A 1 157 ? -17.518 11.213 2.841 1.00 78.50 157 GLY A C 1
ATOM 1233 O O . GLY A 1 157 ? -18.028 11.286 3.957 1.00 78.50 157 GLY A O 1
ATOM 1234 N N . GLY A 1 158 ? -16.258 10.822 2.650 1.00 81.31 158 GLY A N 1
ATOM 1235 C CA . GLY A 1 158 ? -15.373 10.391 3.718 1.00 81.31 158 GLY A CA 1
ATOM 1236 C C . GLY A 1 158 ? -14.787 11.538 4.527 1.00 81.31 158 GLY A C 1
ATOM 1237 O O . GLY A 1 158 ? -14.452 12.592 3.991 1.00 81.31 158 GLY A O 1
ATOM 1238 N N . ILE A 1 159 ? -14.591 11.295 5.819 1.00 84.94 159 ILE A N 1
ATOM 1239 C CA . ILE A 1 159 ? -14.000 12.228 6.775 1.00 84.94 159 ILE A CA 1
ATOM 1240 C C . ILE A 1 159 ? -12.551 11.801 7.025 1.00 84.94 159 ILE A C 1
ATOM 1242 O O . ILE A 1 159 ? -12.236 11.126 8.004 1.00 84.94 159 ILE A O 1
ATOM 1246 N N . ILE A 1 160 ? -11.658 12.191 6.115 1.00 86.81 160 ILE A N 1
ATOM 1247 C CA . ILE A 1 160 ? -10.208 12.135 6.334 1.00 86.81 160 ILE A CA 1
ATOM 1248 C C . ILE A 1 160 ? -9.748 13.557 6.685 1.00 86.81 160 ILE A C 1
ATOM 1250 O O . ILE A 1 160 ? -9.911 14.440 5.846 1.00 86.81 160 ILE A O 1
ATOM 1254 N N . PRO A 1 161 ? -9.195 13.808 7.890 1.00 79.31 161 PRO A N 1
ATOM 1255 C CA . PRO A 1 161 ? -8.911 15.170 8.356 1.00 79.31 161 PRO A CA 1
ATOM 1256 C C . PRO A 1 161 ? 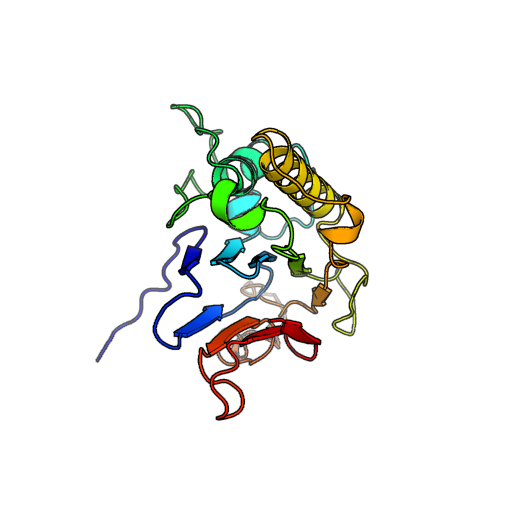-7.980 15.969 7.439 1.00 79.31 161 PRO A C 1
ATOM 1258 O O . PRO A 1 161 ? -8.192 17.160 7.229 1.00 79.31 161 PRO A O 1
ATOM 1261 N N . SER A 1 162 ? -6.952 15.317 6.896 1.00 86.94 162 SER A N 1
ATOM 1262 C CA . SER A 1 162 ? -6.080 15.875 5.866 1.00 86.94 162 SER A CA 1
ATOM 1263 C C . SER A 1 162 ? -5.291 14.766 5.174 1.00 86.94 162 SER A C 1
ATOM 1265 O O . SER A 1 162 ? -5.247 13.620 5.638 1.00 86.94 162 SER A O 1
ATOM 1267 N N . ARG A 1 163 ? -4.618 15.109 4.075 1.00 88.62 163 ARG A N 1
ATOM 1268 C CA . ARG A 1 163 ? -3.684 14.206 3.396 1.00 88.62 163 ARG A CA 1
ATOM 1269 C C . ARG A 1 163 ? -2.543 13.795 4.331 1.00 88.62 163 ARG A C 1
ATOM 1271 O O . ARG A 1 163 ? -2.204 12.624 4.405 1.00 88.62 163 ARG A O 1
ATOM 1278 N N . GLU A 1 164 ? -2.010 14.724 5.109 1.00 89.69 164 GLU A N 1
ATOM 1279 C CA . GLU A 1 164 ? -0.926 14.500 6.075 1.00 89.69 164 GLU A CA 1
ATOM 1280 C C . GLU A 1 164 ? -1.371 13.592 7.231 1.00 89.69 164 GLU A C 1
ATOM 1282 O O . GLU A 1 164 ? -0.572 12.831 7.768 1.00 89.69 164 GLU A O 1
ATOM 1287 N N . ALA A 1 165 ? -2.657 13.621 7.596 1.00 87.56 165 ALA A N 1
ATOM 1288 C CA . ALA A 1 165 ? -3.210 12.690 8.574 1.00 87.56 165 ALA A CA 1
ATOM 1289 C C . ALA A 1 165 ? -3.270 11.250 8.033 1.00 87.56 165 ALA A C 1
ATOM 1291 O O . ALA A 1 165 ? -3.102 10.304 8.800 1.00 87.56 165 ALA A O 1
ATOM 1292 N N . LEU A 1 166 ? -3.477 11.070 6.727 1.00 91.88 166 LEU A N 1
ATOM 1293 C CA . LEU A 1 166 ? -3.498 9.751 6.095 1.00 91.88 166 LEU A CA 1
ATOM 1294 C C . LEU A 1 166 ? -2.089 9.213 5.819 1.00 91.88 166 LEU A C 1
ATOM 1296 O O . LEU A 1 166 ? -1.829 8.030 6.024 1.00 91.88 166 LEU A O 1
ATOM 1300 N N . LEU A 1 167 ? -1.197 10.053 5.295 1.00 91.75 167 LEU A N 1
ATOM 1301 C CA . LEU A 1 167 ? 0.058 9.605 4.700 1.00 91.75 167 LEU A CA 1
ATOM 1302 C C . LEU A 1 167 ? 1.175 9.466 5.735 1.00 91.75 167 LEU A C 1
ATOM 1304 O O . LEU A 1 167 ? 1.602 10.446 6.339 1.00 91.75 167 LEU A O 1
ATOM 1308 N N . VAL A 1 168 ? 1.708 8.253 5.858 1.00 91.12 168 VAL A N 1
ATOM 1309 C CA . VAL A 1 168 ? 2.999 8.007 6.510 1.00 91.12 168 VAL A CA 1
ATOM 1310 C C . VAL A 1 168 ? 4.096 8.120 5.445 1.00 91.12 168 VAL A C 1
ATOM 1312 O O . VAL A 1 168 ? 3.870 7.677 4.308 1.00 91.12 168 VAL A O 1
ATOM 1315 N N . PRO A 1 169 ? 5.264 8.725 5.746 1.00 90.00 169 PRO A N 1
ATOM 1316 C CA . PRO A 1 169 ? 6.375 8.746 4.804 1.00 90.00 169 PRO A CA 1
ATOM 1317 C C . PRO A 1 169 ? 6.696 7.329 4.304 1.00 90.00 169 PRO A C 1
ATOM 1319 O O . PRO A 1 169 ? 6.792 6.407 5.117 1.00 90.00 169 PRO A O 1
ATOM 1322 N N . PRO A 1 170 ? 6.845 7.118 2.982 1.00 90.75 170 PRO A N 1
ATOM 1323 C CA . PRO A 1 170 ? 7.207 5.809 2.466 1.00 90.75 170 PRO A CA 1
ATOM 1324 C C . PRO A 1 170 ? 8.516 5.318 3.074 1.00 90.75 170 PRO A C 1
ATOM 1326 O O . PRO A 1 170 ? 9.474 6.077 3.239 1.00 90.75 170 PRO A O 1
ATOM 1329 N N . VAL A 1 171 ? 8.558 4.030 3.368 1.00 89.81 171 VAL A N 1
ATOM 1330 C CA . VAL A 1 171 ? 9.734 3.351 3.885 1.00 89.81 171 VAL A CA 1
ATOM 1331 C C . VAL A 1 171 ? 10.465 2.724 2.707 1.00 89.81 171 VAL A C 1
ATOM 1333 O O . VAL A 1 171 ? 9.907 1.914 1.963 1.00 89.81 171 VAL A O 1
ATOM 1336 N N . SER A 1 172 ? 11.719 3.123 2.536 1.00 90.31 172 SER A N 1
ATOM 1337 C CA . SER A 1 172 ? 12.622 2.557 1.535 1.00 90.31 172 SER A CA 1
ATOM 1338 C C . SER A 1 172 ? 13.298 1.304 2.082 1.00 90.31 172 SER A C 1
ATOM 1340 O O . SER A 1 172 ? 13.648 1.303 3.258 1.00 90.31 172 SER A O 1
ATOM 1342 N N . TYR A 1 173 ? 13.528 0.278 1.258 1.00 87.50 173 TYR A N 1
ATOM 1343 C CA . TYR A 1 173 ? 14.358 -0.874 1.633 1.00 87.50 173 TYR A CA 1
ATOM 1344 C C . TYR A 1 173 ? 15.406 -1.236 0.601 1.00 87.50 173 TYR A C 1
ATOM 1346 O O . TYR A 1 173 ? 15.210 -1.074 -0.605 1.00 87.50 173 TYR A O 1
ATOM 1354 N N . VAL A 1 174 ? 16.521 -1.779 1.079 1.00 85.50 174 VAL A N 1
ATOM 1355 C CA . VAL A 1 174 ? 17.583 -2.263 0.200 1.00 85.50 174 VAL A CA 1
ATOM 1356 C C . VAL A 1 174 ? 17.123 -3.569 -0.441 1.00 85.50 174 VAL A C 1
ATOM 1358 O O . VAL A 1 174 ? 17.073 -4.605 0.231 1.00 85.50 174 VAL A O 1
ATOM 1361 N N . ARG A 1 175 ? 16.782 -3.518 -1.736 1.00 81.19 175 ARG A N 1
ATOM 1362 C CA . ARG A 1 175 ? 16.394 -4.704 -2.512 1.00 81.19 175 ARG A CA 1
ATOM 1363 C C . ARG A 1 175 ? 17.510 -5.747 -2.486 1.00 81.19 175 ARG A C 1
ATOM 1365 O O . ARG A 1 175 ? 18.684 -5.383 -2.530 1.00 81.19 175 ARG A O 1
ATOM 1372 N N . LEU A 1 176 ? 17.141 -7.027 -2.432 1.00 77.12 176 LEU A N 1
ATOM 1373 C CA . LEU A 1 176 ? 18.085 -8.084 -2.783 1.00 77.12 176 LEU A CA 1
ATOM 1374 C C . LEU A 1 176 ? 18.518 -7.868 -4.233 1.00 77.12 176 LEU A C 1
ATOM 1376 O O . LEU A 1 176 ? 17.695 -7.529 -5.090 1.00 77.12 176 LEU A O 1
ATOM 1380 N N . ASN A 1 177 ? 19.799 -8.050 -4.513 1.00 70.81 177 ASN A N 1
ATOM 1381 C CA . ASN A 1 177 ? 20.262 -8.163 -5.878 1.00 70.81 177 ASN A CA 1
ATOM 1382 C C . ASN A 1 177 ? 19.696 -9.475 -6.433 1.00 70.81 177 ASN A C 1
ATOM 1384 O O . ASN A 1 177 ? 20.094 -10.551 -6.025 1.00 70.81 177 ASN A O 1
ATOM 1388 N N . TRP A 1 178 ? 18.696 -9.429 -7.306 1.00 64.25 178 TRP A N 1
ATOM 1389 C CA . TRP A 1 178 ? 18.051 -10.637 -7.836 1.00 64.25 178 TRP A CA 1
ATOM 1390 C C . TRP A 1 178 ? 18.131 -10.657 -9.366 1.00 64.25 178 TRP A C 1
ATOM 1392 O O . TRP A 1 178 ? 17.164 -10.914 -10.069 1.00 64.25 178 TRP A O 1
ATOM 1402 N N . ALA A 1 179 ? 19.298 -10.378 -9.936 1.00 62.03 179 ALA A N 1
ATOM 1403 C CA . ALA A 1 179 ? 19.519 -10.752 -11.328 1.00 62.03 179 ALA A CA 1
ATOM 1404 C C . ALA A 1 179 ? 19.726 -12.273 -11.398 1.00 62.03 179 ALA A C 1
ATOM 1406 O O . ALA A 1 179 ? 20.529 -12.812 -10.637 1.00 62.03 179 ALA A O 1
ATOM 1407 N N . VAL A 1 180 ? 19.015 -12.974 -12.289 1.00 57.19 180 VAL A N 1
ATOM 1408 C CA . VAL A 1 180 ? 19.461 -14.311 -12.711 1.00 57.19 180 VAL A CA 1
ATOM 1409 C C . VAL A 1 180 ? 20.742 -14.067 -13.505 1.00 57.19 180 VAL A C 1
ATOM 1411 O O . VAL A 1 180 ? 20.643 -13.420 -14.550 1.00 57.19 180 VAL A O 1
ATOM 1414 N N . PRO A 1 181 ? 21.919 -14.488 -13.010 1.00 59.16 181 PRO A N 1
ATOM 1415 C CA . PRO A 1 181 ? 23.156 -14.216 -13.717 1.00 59.16 181 PRO A CA 1
ATOM 1416 C C . PRO A 1 181 ? 23.124 -14.932 -15.071 1.00 59.16 181 PRO A C 1
ATOM 1418 O O . PRO A 1 181 ? 22.757 -16.107 -15.164 1.00 59.16 181 PRO A O 1
ATOM 1421 N N . GLY A 1 182 ? 23.464 -14.205 -16.131 1.00 65.88 182 GLY A N 1
ATOM 1422 C CA . GLY A 1 182 ? 23.817 -14.788 -17.413 1.00 65.88 182 GLY A CA 1
ATOM 1423 C C . GLY A 1 182 ? 25.095 -15.630 -17.308 1.00 65.88 182 GLY A C 1
ATOM 1424 O O . GLY A 1 182 ? 25.754 -15.639 -16.268 1.00 65.88 182 GLY A O 1
ATOM 1425 N N . PRO A 1 183 ? 25.478 -16.332 -18.389 1.00 65.00 183 PRO A N 1
ATOM 1426 C CA . PRO A 1 183 ? 26.651 -17.212 -18.389 1.00 65.00 183 PRO A CA 1
ATOM 1427 C C . PRO A 1 183 ? 27.952 -16.507 -17.981 1.00 65.00 183 PRO A C 1
ATOM 1429 O O . PRO A 1 183 ? 28.841 -17.146 -17.424 1.00 65.00 183 PRO A O 1
ATOM 1432 N N . ASP A 1 184 ? 28.030 -15.201 -18.247 1.00 76.75 184 ASP A N 1
ATOM 1433 C CA . ASP A 1 184 ? 29.215 -14.368 -18.041 1.00 76.75 184 ASP A CA 1
ATOM 1434 C C . ASP A 1 184 ? 29.069 -13.385 -16.863 1.00 76.75 184 ASP A C 1
ATOM 1436 O O . ASP A 1 184 ? 29.979 -12.597 -16.598 1.00 76.75 184 ASP A O 1
ATOM 1440 N N . ASP A 1 185 ? 27.934 -13.403 -16.156 1.00 65.88 185 ASP A N 1
ATOM 1441 C CA . ASP A 1 185 ? 27.702 -12.498 -15.032 1.00 65.88 185 ASP A CA 1
ATOM 1442 C C . ASP A 1 185 ? 28.378 -13.023 -13.753 1.00 65.88 185 ASP A C 1
ATOM 1444 O O . ASP A 1 185 ? 28.424 -14.235 -13.514 1.00 65.88 185 ASP A O 1
ATOM 1448 N N . PRO A 1 186 ? 28.892 -12.132 -12.883 1.00 66.88 186 PRO A N 1
ATOM 1449 C CA . PRO A 1 186 ? 29.416 -12.544 -11.589 1.00 66.88 186 PRO A CA 1
ATOM 1450 C C . PRO A 1 186 ? 28.322 -13.236 -10.753 1.00 66.88 186 PRO A C 1
ATOM 1452 O O . PRO A 1 186 ? 27.140 -12.903 -10.895 1.00 66.88 186 PRO A O 1
ATOM 1455 N N . PRO A 1 187 ? 28.694 -14.162 -9.844 1.00 68.31 187 PRO A N 1
ATOM 1456 C CA . PRO A 1 187 ? 27.741 -14.818 -8.959 1.00 68.31 187 PRO A CA 1
ATOM 1457 C C . PRO A 1 187 ? 26.900 -13.777 -8.232 1.00 68.31 187 PRO A C 1
ATOM 1459 O O . PRO A 1 187 ? 27.436 -12.849 -7.622 1.00 68.31 187 PRO A O 1
ATOM 1462 N N . ASN A 1 188 ? 25.581 -13.923 -8.309 1.00 72.69 188 ASN A N 1
ATOM 1463 C CA . ASN A 1 188 ? 24.687 -13.032 -7.602 1.00 72.69 188 ASN A CA 1
ATOM 1464 C C . ASN A 1 188 ? 24.744 -13.357 -6.095 1.00 72.69 188 ASN A C 1
ATOM 1466 O O . ASN A 1 188 ? 24.295 -14.437 -5.704 1.00 72.69 188 ASN A O 1
ATOM 1470 N N . PRO A 1 189 ? 25.268 -12.447 -5.248 1.00 71.19 189 PRO A N 1
ATOM 1471 C CA . PRO A 1 189 ? 25.503 -12.735 -3.836 1.00 71.19 189 PRO A CA 1
ATOM 1472 C C . PRO A 1 189 ? 24.214 -12.942 -3.034 1.00 71.19 189 PRO A C 1
ATOM 1474 O O . PRO A 1 189 ? 24.260 -13.557 -1.974 1.00 71.19 189 PRO A O 1
ATOM 1477 N N . ASP A 1 190 ? 23.073 -12.454 -3.530 1.00 75.56 190 ASP A N 1
ATOM 1478 C CA . ASP A 1 190 ? 21.794 -12.547 -2.828 1.00 75.56 190 ASP A CA 1
ATOM 1479 C C . ASP A 1 190 ? 20.894 -13.667 -3.387 1.00 75.56 190 ASP A C 1
ATOM 1481 O O . ASP A 1 190 ? 19.753 -13.802 -2.946 1.00 75.56 190 ASP A O 1
ATOM 1485 N N . LEU A 1 191 ? 21.372 -14.484 -4.339 1.00 74.56 191 LEU A N 1
ATOM 1486 C CA . LEU A 1 191 ? 20.562 -15.534 -4.974 1.00 74.56 191 LEU A CA 1
ATOM 1487 C C . LEU A 1 191 ? 20.055 -16.573 -3.962 1.00 74.56 191 LEU A C 1
ATOM 1489 O O . LEU A 1 191 ? 18.877 -16.927 -3.992 1.00 74.56 191 LEU A O 1
ATOM 1493 N N . ASP A 1 192 ? 20.915 -16.989 -3.031 1.00 75.00 192 ASP A N 1
ATOM 1494 C CA . ASP A 1 192 ? 20.568 -17.940 -1.963 1.00 75.00 192 ASP A CA 1
ATOM 1495 C C . ASP A 1 192 ? 19.708 -17.292 -0.863 1.00 75.00 192 ASP A C 1
ATOM 1497 O O . ASP A 1 192 ? 19.084 -17.973 -0.058 1.00 75.00 192 ASP A O 1
ATOM 1501 N N . LEU A 1 193 ? 19.634 -15.958 -0.834 1.00 72.50 193 LEU A N 1
ATOM 1502 C CA . LEU A 1 193 ? 18.820 -15.211 0.125 1.00 72.50 193 LEU A CA 1
ATOM 1503 C C . LEU A 1 193 ? 17.367 -15.041 -0.342 1.00 72.50 193 LEU A C 1
ATOM 1505 O O . LEU A 1 193 ? 16.516 -14.610 0.443 1.00 72.50 193 LEU A O 1
ATOM 1509 N N . ILE A 1 194 ? 17.056 -15.373 -1.598 1.00 69.25 194 ILE A N 1
ATOM 1510 C CA . ILE A 1 194 ? 15.702 -15.268 -2.148 1.00 69.25 194 ILE A CA 1
ATOM 1511 C C . ILE A 1 194 ? 14.792 -16.269 -1.425 1.00 69.25 194 ILE A C 1
ATOM 1513 O O . ILE A 1 194 ? 15.001 -17.476 -1.482 1.00 69.25 194 ILE A O 1
ATOM 1517 N N . ASN A 1 195 ? 13.735 -15.769 -0.783 1.00 65.12 195 ASN A N 1
ATOM 1518 C CA . ASN A 1 195 ? 12.804 -16.520 0.078 1.00 65.12 195 ASN A CA 1
ATOM 1519 C C . ASN A 1 195 ? 13.374 -17.069 1.402 1.00 65.12 195 ASN A C 1
ATOM 1521 O O . ASN A 1 195 ? 12.586 -17.550 2.215 1.00 65.12 195 ASN A O 1
ATOM 1525 N N . GLU A 1 196 ? 14.684 -16.986 1.647 1.00 68.69 196 GLU A N 1
ATOM 1526 C CA . GLU A 1 196 ? 15.299 -17.371 2.931 1.00 68.69 196 GLU A CA 1
ATOM 1527 C C . GLU A 1 196 ? 15.588 -16.162 3.830 1.00 68.69 196 GLU A C 1
ATOM 1529 O O . GLU A 1 196 ? 15.648 -16.278 5.056 1.00 68.69 196 GLU A O 1
ATOM 1534 N N . SER A 1 197 ? 15.748 -14.976 3.239 1.00 68.19 197 SER A N 1
ATOM 1535 C CA . SER A 1 197 ? 16.023 -13.759 3.990 1.00 68.19 197 SER A CA 1
ATOM 1536 C C . SER A 1 197 ? 14.781 -13.216 4.685 1.00 68.19 197 SER A C 1
ATOM 1538 O O . SER A 1 197 ? 13.715 -13.097 4.083 1.00 68.19 197 SER A O 1
ATOM 1540 N N . TYR A 1 198 ? 14.956 -12.757 5.930 1.00 66.50 198 TYR A N 1
ATOM 1541 C CA . TYR A 1 198 ? 13.947 -11.937 6.600 1.00 66.50 198 TYR A CA 1
ATOM 1542 C C . TYR A 1 198 ? 13.859 -10.500 6.052 1.00 66.50 198 TYR A C 1
ATOM 1544 O O . TYR A 1 198 ? 12.993 -9.729 6.472 1.00 66.50 198 TYR A O 1
ATOM 1552 N N . ARG A 1 199 ? 14.768 -10.123 5.142 1.00 69.56 199 ARG A N 1
ATOM 1553 C CA . ARG A 1 199 ? 14.785 -8.815 4.480 1.00 69.56 199 ARG A CA 1
ATOM 1554 C C . ARG A 1 199 ? 13.583 -8.675 3.564 1.00 69.56 199 ARG A C 1
ATOM 1556 O O . ARG A 1 199 ? 13.202 -9.619 2.877 1.00 69.56 199 ARG A O 1
ATOM 1563 N N . GLY A 1 200 ? 13.006 -7.480 3.539 1.00 69.94 200 GLY A N 1
ATOM 1564 C CA . GLY A 1 200 ? 11.831 -7.230 2.731 1.00 69.94 200 GLY A CA 1
ATOM 1565 C C . GLY A 1 200 ? 10.653 -8.099 3.177 1.00 69.94 200 GLY A C 1
ATOM 1566 O O . GLY A 1 200 ? 10.078 -8.841 2.389 1.00 69.94 200 GLY A O 1
ATOM 1567 N N . MET A 1 201 ? 10.267 -8.043 4.448 1.00 79.81 201 MET A N 1
ATOM 1568 C CA . MET A 1 201 ? 9.000 -8.626 4.887 1.00 79.81 201 MET A CA 1
ATOM 1569 C C . MET A 1 201 ? 8.222 -7.621 5.716 1.00 79.81 201 MET A C 1
ATOM 1571 O O . MET A 1 201 ? 8.781 -6.809 6.455 1.00 79.81 201 MET A O 1
ATOM 1575 N N . THR A 1 202 ? 6.904 -7.692 5.574 1.00 87.06 202 THR A N 1
ATOM 1576 C CA . THR A 1 202 ? 5.968 -6.935 6.389 1.00 87.06 202 THR A CA 1
ATOM 1577 C C . THR A 1 202 ? 5.009 -7.903 7.059 1.00 87.06 202 THR A C 1
ATOM 1579 O O . THR A 1 202 ? 4.547 -8.859 6.430 1.00 87.06 202 THR A O 1
ATOM 1582 N N . LEU A 1 203 ? 4.734 -7.668 8.336 1.00 90.00 203 LEU A N 1
ATOM 1583 C CA . LEU A 1 203 ? 3.795 -8.444 9.134 1.00 90.00 203 LEU A CA 1
ATOM 1584 C C . LEU A 1 203 ? 2.775 -7.485 9.723 1.00 90.00 203 LEU A C 1
ATOM 1586 O O . LEU A 1 203 ? 3.131 -6.574 10.461 1.00 90.00 203 LEU A O 1
ATOM 1590 N N . PHE A 1 204 ? 1.510 -7.714 9.423 1.00 92.19 204 PHE A N 1
ATOM 1591 C CA . PHE A 1 204 ? 0.394 -7.103 10.115 1.00 92.19 204 PHE A CA 1
ATOM 1592 C C . PHE A 1 204 ? -0.195 -8.112 11.100 1.00 92.19 204 PHE A C 1
ATOM 1594 O O . PHE A 1 204 ? -0.435 -9.264 10.740 1.00 92.19 204 PHE A O 1
ATOM 1601 N N . GLN A 1 205 ? -0.477 -7.677 12.322 1.00 93.12 205 GLN A N 1
ATOM 1602 C CA . GLN A 1 205 ? -1.192 -8.455 13.325 1.00 93.12 205 GLN A CA 1
ATOM 1603 C C . GLN A 1 205 ? -2.344 -7.636 13.888 1.00 93.12 205 GLN A C 1
ATOM 1605 O O . GLN A 1 205 ? -2.157 -6.483 14.269 1.00 93.12 205 GLN A O 1
ATOM 1610 N N . TRP A 1 206 ? -3.502 -8.272 14.005 1.00 91.94 206 TRP A N 1
ATOM 1611 C CA . TRP A 1 206 ? -4.623 -7.818 14.814 1.00 91.94 206 TRP A CA 1
ATOM 1612 C C . TRP A 1 206 ? -4.788 -8.745 16.014 1.00 91.94 206 TRP A C 1
ATOM 1614 O O . TRP A 1 206 ? -4.755 -9.967 15.860 1.00 91.94 206 TRP A O 1
ATOM 1624 N N . ASP A 1 207 ? -4.976 -8.163 17.194 1.00 92.81 207 ASP A N 1
ATOM 1625 C CA . ASP A 1 207 ? -5.242 -8.892 18.427 1.00 92.81 207 ASP A CA 1
ATOM 1626 C C . ASP A 1 207 ? -6.337 -8.166 19.233 1.00 92.81 207 ASP A C 1
ATOM 1628 O O . ASP A 1 207 ? -6.089 -7.058 19.725 1.00 92.81 207 ASP A O 1
ATOM 1632 N N . PRO A 1 208 ? -7.541 -8.756 19.386 1.00 90.50 208 PRO A N 1
ATOM 1633 C CA . PRO A 1 208 ? -8.635 -8.154 20.144 1.00 90.50 208 PRO A CA 1
ATOM 1634 C C . PRO A 1 208 ? -8.369 -8.090 21.659 1.00 90.50 208 PRO A C 1
ATOM 1636 O O . PRO A 1 208 ? -9.111 -7.422 22.375 1.00 90.50 208 PRO A O 1
ATOM 1639 N N . ASN A 1 209 ? -7.324 -8.757 22.160 1.00 91.00 209 ASN A N 1
ATOM 1640 C CA . ASN A 1 209 ? -6.929 -8.755 23.566 1.00 91.00 209 ASN A CA 1
ATOM 1641 C C . ASN A 1 209 ? -5.410 -8.561 23.717 1.00 91.00 209 ASN A C 1
ATOM 1643 O O . ASN A 1 209 ? -4.744 -9.272 24.472 1.00 91.00 209 ASN A O 1
ATOM 1647 N N . SER A 1 210 ? -4.865 -7.576 22.997 1.00 87.88 210 SER A N 1
ATOM 1648 C CA . SER A 1 210 ? -3.422 -7.333 22.862 1.00 87.88 210 SER A CA 1
ATOM 1649 C C . SER A 1 210 ? -2.660 -7.217 24.188 1.00 87.88 210 SER A C 1
ATOM 1651 O O . SER A 1 210 ? -1.443 -7.415 24.197 1.00 87.88 210 SER A O 1
ATOM 1653 N N . ASP A 1 211 ? -3.312 -6.797 25.270 1.00 86.00 211 ASP A N 1
ATOM 1654 C CA . ASP A 1 211 ? -2.696 -6.552 26.579 1.00 86.00 211 ASP A CA 1
ATOM 1655 C C . ASP A 1 211 ? -3.294 -7.387 27.721 1.00 86.00 211 ASP A C 1
ATOM 1657 O O . ASP A 1 211 ? -2.972 -7.162 28.888 1.00 86.00 211 ASP A O 1
ATOM 1661 N N . GLY A 1 212 ? -4.157 -8.354 27.404 1.00 86.38 212 GLY A N 1
ATOM 1662 C CA . GLY A 1 212 ? -4.843 -9.162 28.410 1.00 86.38 212 GLY A CA 1
ATOM 1663 C C . GLY A 1 212 ? -5.993 -8.445 29.132 1.00 86.38 212 GLY A C 1
ATOM 1664 O O . GLY A 1 212 ? -6.623 -9.064 29.987 1.00 86.38 212 GLY A O 1
ATOM 1665 N N . GLN A 1 213 ? -6.290 -7.181 28.799 1.00 87.69 213 GLN A N 1
ATOM 1666 C CA . GLN A 1 213 ? -7.366 -6.371 29.391 1.00 87.69 213 GLN A CA 1
ATOM 1667 C C . GLN A 1 213 ? -8.481 -6.031 28.387 1.00 87.69 213 GLN A C 1
ATOM 1669 O O . GLN A 1 213 ? -9.201 -5.050 28.554 1.00 87.69 213 GLN A O 1
ATOM 1674 N N . GLN A 1 214 ? -8.641 -6.853 27.347 1.00 82.94 214 GLN A N 1
ATOM 1675 C CA . GLN A 1 214 ? -9.601 -6.690 26.247 1.00 82.94 214 GLN A CA 1
ATOM 1676 C C . GLN A 1 214 ? -9.413 -5.401 25.438 1.00 82.94 214 GLN A C 1
ATOM 1678 O O . GLN A 1 214 ? -10.337 -4.944 24.763 1.00 82.94 214 GLN A O 1
ATOM 1683 N N . LEU A 1 215 ? -8.217 -4.805 25.477 1.00 85.50 215 LEU A N 1
ATOM 1684 C CA . LEU A 1 215 ? -7.897 -3.712 24.574 1.00 85.50 215 LEU A CA 1
ATOM 1685 C C . LEU A 1 215 ? -7.394 -4.284 23.256 1.00 85.50 215 LEU A C 1
ATOM 1687 O O . LEU A 1 215 ? -6.294 -4.833 23.144 1.00 85.50 215 LEU A O 1
ATOM 1691 N N . ALA A 1 216 ? -8.234 -4.116 22.247 1.00 88.69 216 ALA A N 1
ATOM 1692 C CA . ALA A 1 216 ? -7.936 -4.489 20.887 1.00 88.69 216 ALA A CA 1
ATOM 1693 C C . ALA A 1 216 ? -6.860 -3.562 20.303 1.00 88.69 216 ALA A C 1
ATOM 1695 O O . ALA A 1 216 ? -6.904 -2.348 20.517 1.00 88.69 216 ALA A O 1
ATOM 1696 N N . ARG A 1 217 ? -5.861 -4.137 19.627 1.00 91.62 217 ARG A N 1
ATOM 1697 C CA . ARG A 1 217 ? -4.792 -3.380 18.964 1.00 91.62 217 ARG A CA 1
ATOM 1698 C C . ARG A 1 217 ? -4.311 -4.088 17.717 1.00 91.62 217 ARG A C 1
ATOM 1700 O O . ARG A 1 217 ? -4.314 -5.318 17.627 1.00 91.62 217 ARG A O 1
ATOM 1707 N N . TRP A 1 218 ? -3.769 -3.299 16.801 1.00 93.19 218 TRP A N 1
ATOM 1708 C CA . TRP A 1 218 ? -2.966 -3.816 15.706 1.00 93.19 218 TRP A CA 1
ATOM 1709 C C . TRP A 1 218 ? -1.492 -3.439 15.840 1.00 93.19 218 TRP A C 1
ATOM 1711 O O . TRP A 1 218 ? -1.100 -2.488 16.530 1.00 93.19 218 TRP A O 1
ATOM 1721 N N . ARG A 1 219 ? -0.660 -4.224 15.159 1.00 94.19 219 ARG A N 1
ATOM 1722 C CA . ARG A 1 219 ? 0.788 -4.056 15.050 1.00 94.19 219 ARG A CA 1
ATOM 1723 C C . ARG A 1 219 ? 1.193 -4.277 13.598 1.00 94.19 219 ARG A C 1
ATOM 1725 O O . ARG A 1 219 ? 0.676 -5.178 12.942 1.00 94.19 219 ARG A O 1
ATOM 1732 N N . LEU A 1 220 ? 2.099 -3.450 13.104 1.00 92.75 220 LEU A N 1
ATOM 1733 C CA . LEU A 1 220 ? 2.675 -3.551 11.773 1.00 92.75 220 LEU A CA 1
ATOM 1734 C C . LEU A 1 220 ? 4.195 -3.495 11.907 1.00 92.75 220 LEU A C 1
ATOM 1736 O O . LEU A 1 220 ? 4.745 -2.495 12.367 1.00 92.75 220 LEU A O 1
ATOM 1740 N N . TRP A 1 221 ? 4.855 -4.571 11.500 1.00 90.50 221 TRP A N 1
ATOM 1741 C CA . TRP A 1 221 ? 6.304 -4.643 11.375 1.00 90.50 221 TRP A CA 1
ATOM 1742 C C . TRP A 1 221 ? 6.678 -4.515 9.907 1.00 90.50 221 TRP A C 1
ATOM 1744 O O . TRP A 1 221 ? 6.108 -5.199 9.056 1.00 90.50 221 TRP A O 1
ATOM 1754 N N . ILE A 1 222 ? 7.633 -3.639 9.620 1.00 84.38 222 ILE A N 1
ATOM 1755 C CA . ILE A 1 222 ? 8.227 -3.431 8.301 1.00 84.38 222 ILE A CA 1
ATOM 1756 C C . ILE A 1 222 ? 9.739 -3.427 8.518 1.00 84.38 222 ILE A C 1
ATOM 1758 O O . ILE A 1 222 ? 10.311 -2.404 8.887 1.00 84.38 222 ILE A O 1
ATOM 1762 N N . GLU A 1 223 ? 10.381 -4.585 8.359 1.00 79.50 223 GLU A N 1
ATOM 1763 C CA . GLU A 1 223 ? 11.758 -4.806 8.827 1.00 79.50 223 GLU A CA 1
ATOM 1764 C C . GLU A 1 223 ? 11.981 -4.291 10.266 1.00 79.50 223 GLU A C 1
ATOM 1766 O O . GLU A 1 223 ? 11.451 -4.863 11.215 1.00 79.50 223 GLU A O 1
ATOM 1771 N N . HIS A 1 224 ? 12.756 -3.213 10.436 1.00 74.62 224 HIS A N 1
ATOM 1772 C CA . HIS A 1 224 ? 13.087 -2.609 11.728 1.00 74.62 224 HIS A CA 1
ATOM 1773 C C . HIS A 1 224 ? 12.080 -1.537 12.179 1.00 74.62 224 HIS A C 1
ATOM 1775 O O . HIS A 1 224 ? 12.203 -1.001 13.280 1.00 74.62 224 HIS A O 1
ATOM 1781 N N . ILE A 1 225 ? 11.097 -1.204 11.341 1.00 79.56 225 ILE A N 1
ATOM 1782 C CA . ILE A 1 225 ? 10.049 -0.236 11.656 1.00 79.56 225 ILE A CA 1
ATOM 1783 C C . ILE A 1 225 ? 8.886 -0.955 12.320 1.00 79.56 225 ILE A C 1
ATOM 1785 O O . ILE A 1 225 ? 8.410 -1.990 11.849 1.00 79.56 225 ILE A O 1
ATOM 1789 N N . PHE A 1 226 ? 8.411 -0.361 13.408 1.00 87.88 226 PHE A N 1
ATOM 1790 C CA . PHE A 1 226 ? 7.295 -0.858 14.189 1.00 87.88 226 PHE A CA 1
ATOM 1791 C C . PHE A 1 226 ? 6.233 0.229 14.330 1.00 87.88 226 PHE A C 1
ATOM 1793 O O . PHE A 1 226 ? 6.491 1.298 14.881 1.00 87.88 226 PHE A O 1
ATOM 1800 N N . ALA A 1 227 ? 5.029 -0.061 13.847 1.00 89.44 227 ALA A N 1
ATOM 1801 C CA . ALA A 1 227 ? 3.852 0.773 14.026 1.00 89.44 227 ALA A CA 1
ATOM 1802 C C . ALA A 1 227 ? 2.779 0.011 14.807 1.00 89.44 227 ALA A C 1
ATOM 1804 O O . ALA A 1 227 ? 2.623 -1.202 14.682 1.00 89.44 227 ALA A O 1
ATOM 1805 N N . THR A 1 228 ? 2.010 0.736 15.610 1.00 91.06 228 THR A N 1
ATOM 1806 C CA . THR A 1 228 ? 0.881 0.186 16.358 1.00 91.06 228 THR A CA 1
ATOM 1807 C C . THR A 1 228 ? -0.237 1.207 16.420 1.00 91.06 228 THR A C 1
ATOM 1809 O O . THR A 1 228 ? 0.002 2.417 16.367 1.00 91.06 228 THR A O 1
ATOM 1812 N N . GLY A 1 229 ? -1.460 0.720 16.557 1.00 86.75 229 GLY A N 1
ATOM 1813 C CA . GLY A 1 229 ? -2.606 1.562 16.819 1.00 86.75 229 GLY A CA 1
ATOM 1814 C C . GLY A 1 229 ? -3.702 0.822 17.573 1.00 86.75 229 GLY A C 1
ATOM 1815 O O . GLY A 1 229 ? -3.618 -0.399 17.753 1.00 86.75 229 GLY A O 1
ATOM 1816 N N . PRO A 1 230 ? -4.694 1.589 18.054 1.00 78.06 230 PRO A N 1
ATOM 1817 C CA . PRO A 1 230 ? -5.942 1.033 18.553 1.00 78.06 230 PRO A CA 1
ATOM 1818 C C . PRO A 1 230 ? -6.715 0.343 17.427 1.00 78.06 230 PRO A C 1
ATOM 1820 O O . PRO A 1 230 ? -6.561 0.768 16.254 1.00 78.06 230 PRO A O 1
#

Radius of gyration: 18.02 Å; chains: 1; bounding box: 48×50×54 Å

Sequence (230 aa):
MMTGTQSMKGLSVSKGQMNGDAFQIMTGGIHGCTVVWLVSRRAVWGAHFWETYSNNKPNVDDDPANSPYWLQRVVYHAIGRQVPRRPHPGNYVGYIPPIGPPITASLYNQQGDNTRLYIYTPAVPGAQSTTEGGPIEYRRRMAYLQNAIYEHLTSNGGIIPSREALLVPPVSYVRLNWAVPGPDDPPNPDLDLINESYRGMTLFQWDPNSDGQQLARWRLWIEHIFATGP